Protein AF-0000000075924115 (afdb_homodimer)

pLDDT: mean 87.8, std 15.56, range [40.12, 98.88]

Foldseek 3Di:
DPPPDDPPPPPPPPPPPPPPPPPPPDPPVVVVVVVVVVVQCVQAAQKFFDKDKAFQCVVPVPDPWCKVPRIDIATFWWQRRHDYPDPQKGKHADAKDKDKDKIWTWADDPVNDDIDTDIDIDIDIHGGTMDIDGPPDPRD/DPPPPDPPPPPPPPPPPPPPPPPPPDPPVVVVVVVVVVVQCVQAAQKFFDKDKAFQCVVPVPDPWCKVVRIDIATFWWQRRHDYPDPQKGKHADAKDKDKDKIWTWADDPVNDDIDTDIDIDIDIHGGTMDIDGPPDDRD

Nearest PDB structures (foldseek):
  3mjk-assembly3_Y  TM=7.613E-01  e=8.009E-05  Homo sapiens
  3mjk-assembly3_X  TM=7.628E-01  e=1.485E-04  Homo sapiens
  4qci-assembly1_D  TM=7.949E-01  e=3.444E-04  Homo sapiens
  3mjk-assembly1_B  TM=7.213E-01  e=1.255E-04  Homo sapiens
  1pdg-assembly1_B  TM=8.436E-01  e=1.566E-03  Homo sapiens

Radius of gyration: 33.76 Å; Cα contacts (8 Å, |Δi|>4): 502; chains: 2; bounding box: 103×132×84 Å

Secondary structure (DSSP, 8-state):
---------------------------HHHHHHHHHHHHHHHHHBTTS-EEEEEEHHHHSTT---EEESSEEEEEE--TTT-B-SSTTEEEEEEEEEEEEEEEEEEE--TTS-PPEEEEEEEEEEEEEEEEEEETTS---/---------------------------HHHHHHHHHHHHHHHHHBTTS-EEEEEEHHHHSTT---EEESSEEEEEE--TTT-B-SSTTEEEEEEEEEEEEEEEEEEE--TTS-PPEEEEEEEEEEEEEEEEEEETTS---

Structure (mmCIF, N/CA/C/O backbone):
data_AF-0000000075924115-model_v1
#
loop_
_entity.id
_entity.type
_entity.pdbx_description
1 polymer 'Platelet-derived growth factor (PDGF) family profile domain-containing protein'
#
loop_
_atom_site.group_PDB
_atom_site.id
_atom_site.type_symbol
_atom_site.label_atom_id
_atom_site.label_alt_id
_atom_site.label_comp_id
_atom_site.label_asym_id
_atom_site.label_entity_id
_atom_site.label_seq_id
_atom_site.pdbx_PDB_ins_code
_atom_site.Cartn_x
_atom_site.Cartn_y
_atom_site.Cartn_z
_atom_site.occupancy
_atom_site.B_iso_or_equiv
_atom_site.auth_seq_id
_atom_site.auth_comp_id
_atom_site.auth_asym_id
_atom_site.auth_atom_id
_atom_site.pdbx_PDB_model_num
ATOM 1 N N . MET A 1 1 ? -50.531 80.562 -3.406 1 40.12 1 MET A N 1
ATOM 2 C CA . MET A 1 1 ? -49.781 79.438 -3.914 1 40.12 1 MET A CA 1
ATOM 3 C C . MET A 1 1 ? -48.406 79.312 -3.223 1 40.12 1 MET A C 1
ATOM 5 O O . MET A 1 1 ? -47.531 80.125 -3.455 1 40.12 1 MET A O 1
ATOM 9 N N . ARG A 1 2 ? -48.438 78.938 -1.824 1 51.44 2 ARG A N 1
ATOM 10 C CA . ARG A 1 2 ? -47.281 78.75 -0.949 1 51.44 2 ARG A CA 1
ATOM 11 C C . ARG A 1 2 ? -46.406 77.562 -1.46 1 51.44 2 ARG A C 1
ATOM 13 O O . ARG A 1 2 ? -46.906 76.5 -1.697 1 51.44 2 ARG A O 1
ATOM 20 N N . HIS A 1 3 ? -45.281 77.812 -2.191 1 54.97 3 HIS A N 1
ATOM 21 C CA . HIS A 1 3 ? -44.281 76.875 -2.691 1 54.97 3 HIS A CA 1
ATOM 22 C C . HIS A 1 3 ? -43.531 76.188 -1.544 1 54.97 3 HIS A C 1
ATOM 24 O O . HIS A 1 3 ? -42.906 76.875 -0.718 1 54.97 3 HIS A O 1
ATOM 30 N N . LEU A 1 4 ? -44.094 75.062 -0.964 1 56.81 4 LEU A N 1
ATOM 31 C CA . LEU A 1 4 ? -43.438 74.188 0.012 1 56.81 4 LEU A CA 1
ATOM 32 C C . LEU A 1 4 ? -42.156 73.562 -0.564 1 56.81 4 LEU A C 1
ATOM 34 O O . LEU A 1 4 ? -42.188 72.875 -1.592 1 56.81 4 LEU A O 1
ATOM 38 N N . ALA A 1 5 ? -40.969 74.188 -0.293 1 59.09 5 ALA A N 1
ATOM 39 C CA . ALA A 1 5 ? -39.656 73.688 -0.685 1 59.09 5 ALA A CA 1
ATOM 40 C C . ALA A 1 5 ? -39.281 72.438 0.117 1 59.09 5 ALA A C 1
ATOM 42 O O . ALA A 1 5 ? -39.281 72.438 1.35 1 59.09 5 ALA A O 1
ATOM 43 N N . LEU A 1 6 ? -39.594 71.25 -0.409 1 62.72 6 LEU A N 1
ATOM 44 C CA . LEU A 1 6 ? -39.188 70 0.221 1 62.72 6 LEU A CA 1
ATOM 45 C C . LEU A 1 6 ? -37.656 69.875 0.217 1 62.72 6 LEU A C 1
ATOM 47 O O . LEU A 1 6 ? -37.031 70.062 -0.812 1 62.72 6 LEU A O 1
ATOM 51 N N . PRO A 1 7 ? -37 69.875 1.454 1 67.62 7 PRO A N 1
ATOM 52 C CA . PRO A 1 7 ? -35.531 69.625 1.476 1 67.62 7 PRO A CA 1
ATOM 53 C C . PRO A 1 7 ? -35.125 68.25 1.025 1 67.62 7 PRO A C 1
ATOM 55 O O . PRO A 1 7 ? -35.812 67.25 1.343 1 67.62 7 PRO A O 1
ATOM 58 N N . VAL A 1 8 ? -34.5 68.125 -0.214 1 68.06 8 VAL A N 1
ATOM 59 C CA . VAL A 1 8 ? -33.938 66.875 -0.711 1 68.06 8 VAL A CA 1
ATOM 60 C C . VAL A 1 8 ? -32.781 66.375 0.197 1 68.06 8 VAL A C 1
ATOM 62 O O . VAL A 1 8 ? -31.781 67.125 0.327 1 68.06 8 VAL A O 1
ATOM 65 N N . VAL A 1 9 ? -33.062 65.562 1.206 1 67.62 9 VAL A N 1
ATOM 66 C CA . VAL A 1 9 ? -32 64.938 1.992 1 67.62 9 VAL A CA 1
ATOM 67 C C . VAL A 1 9 ? -31.172 64 1.103 1 67.62 9 VAL A C 1
ATOM 69 O O . VAL A 1 9 ? -31.703 63.062 0.556 1 67.62 9 VAL A O 1
ATOM 72 N N . VAL A 1 10 ? -30.031 64.5 0.571 1 65.12 10 VAL A N 1
ATOM 73 C CA . VAL A 1 10 ? -29.094 63.625 -0.147 1 65.12 10 VAL A CA 1
ATOM 74 C C . VAL A 1 10 ? -28.453 62.656 0.828 1 65.12 10 VAL A C 1
ATOM 76 O O . VAL A 1 10 ? -27.672 63.062 1.702 1 65.12 10 VAL A O 1
ATOM 79 N N . LEU A 1 11 ? -29.016 61.5 0.972 1 66 11 LEU A N 1
ATOM 80 C CA . LEU A 1 11 ? -28.344 60.406 1.688 1 66 11 LEU A CA 1
ATOM 81 C C . LEU A 1 11 ? -27.078 59.969 0.954 1 66 11 LEU A C 1
ATOM 83 O O . LEU A 1 11 ? -27.156 59.406 -0.142 1 66 11 LEU A O 1
ATOM 87 N N . SER A 1 12 ? -25.938 60.562 1.328 1 64.44 12 SER A N 1
ATOM 88 C CA . SER A 1 12 ? -24.672 60.031 0.817 1 64.44 12 SER A CA 1
ATOM 89 C C . SER A 1 12 ? -24.406 58.625 1.31 1 64.44 12 SER A C 1
ATOM 91 O O . SER A 1 12 ? -24.297 58.375 2.514 1 64.44 12 SER A O 1
ATOM 93 N N . ALA A 1 13 ? -24.75 57.594 0.574 1 63.09 13 ALA A N 1
ATOM 94 C CA . ALA A 1 13 ? -24.312 56.219 0.857 1 63.09 13 ALA A CA 1
ATOM 95 C C . ALA A 1 13 ? -22.781 56.125 0.808 1 63.09 13 ALA A C 1
ATOM 97 O O . ALA A 1 13 ? -22.188 56.25 -0.262 1 63.09 13 ALA A O 1
ATOM 98 N N . ALA A 1 14 ? -22.094 56.438 1.949 1 64.25 14 ALA A N 1
ATOM 99 C CA . ALA A 1 14 ? -20.656 56.125 1.998 1 64.25 14 ALA A CA 1
ATOM 100 C C . ALA A 1 14 ? -20.422 54.625 1.748 1 64.25 14 ALA A C 1
ATOM 102 O O . ALA A 1 14 ? -20.859 53.781 2.535 1 64.25 14 ALA A O 1
ATOM 103 N N . LEU A 1 15 ? -20.141 54.188 0.501 1 61.53 15 LEU A N 1
ATOM 104 C CA . LEU A 1 15 ? -19.656 52.844 0.185 1 61.53 15 LEU A CA 1
ATOM 105 C C . LEU A 1 15 ? -18.406 52.5 0.988 1 61.53 15 LEU A C 1
ATOM 107 O O . LEU A 1 15 ? -17.344 53.062 0.741 1 61.53 15 LEU A O 1
ATOM 111 N N . CYS A 1 16 ? -18.516 52.125 2.312 1 60.12 16 CYS A N 1
ATOM 112 C CA . CYS A 1 16 ? -17.375 51.562 3.049 1 60.12 16 CYS A CA 1
ATOM 113 C C . CYS A 1 16 ? -16.734 50.438 2.283 1 60.12 16 CYS A C 1
ATOM 115 O O . CYS A 1 16 ? -17.312 49.344 2.164 1 60.12 16 CYS A O 1
ATOM 117 N N . CYS A 1 17 ? -15.961 50.75 1.221 1 56.22 17 CYS A N 1
ATOM 118 C CA . CYS A 1 17 ? -15.156 49.688 0.606 1 56.22 17 CYS A CA 1
ATOM 119 C C . CYS A 1 17 ? -14.32 48.969 1.651 1 56.22 17 CYS A C 1
ATOM 121 O O . CYS A 1 17 ? -13.414 49.531 2.244 1 56.22 17 CYS A O 1
ATOM 123 N N . VAL A 1 18 ? -14.859 47.938 2.381 1 59.03 18 VAL A N 1
ATOM 124 C CA . VAL A 1 18 ? -14.023 47.062 3.184 1 59.03 18 VAL A CA 1
ATOM 125 C C . VAL A 1 18 ? -12.805 46.625 2.367 1 59.03 18 VAL A C 1
ATOM 127 O O . VAL A 1 18 ? -12.938 45.844 1.426 1 59.03 18 VAL A O 1
ATOM 130 N N . VAL A 1 19 ? -11.797 47.469 2.129 1 56.25 19 VAL A N 1
ATOM 131 C CA . VAL A 1 19 ? -10.508 47 1.632 1 56.25 19 VAL A CA 1
ATOM 132 C C . VAL A 1 19 ? -10.023 45.844 2.492 1 56.25 19 VAL A C 1
ATOM 134 O O . VAL A 1 19 ? -9.695 46.031 3.666 1 56.25 19 VAL A O 1
ATOM 137 N N . SER A 1 20 ? -10.453 44.594 2.229 1 54.19 20 SER A N 1
ATOM 138 C CA . SER A 1 20 ? -9.789 43.438 2.854 1 54.19 20 SER A CA 1
ATOM 139 C C . SER A 1 20 ? -8.273 43.594 2.805 1 54.19 20 SER A C 1
ATOM 141 O O . SER A 1 20 ? -7.707 43.906 1.756 1 54.19 20 SER A O 1
ATOM 143 N N . ALA A 1 21 ? -7.586 44 3.854 1 56.22 21 ALA A N 1
ATOM 144 C CA . ALA A 1 21 ? -6.129 44.062 3.936 1 56.22 21 ALA A CA 1
ATOM 145 C C . ALA A 1 21 ? -5.488 42.906 3.197 1 56.22 21 ALA A C 1
ATOM 147 O O . ALA A 1 21 ? -6.031 41.781 3.186 1 56.22 21 ALA A O 1
ATOM 148 N N . PRO A 1 22 ? -4.621 43.125 2.18 1 55.22 22 PRO A N 1
ATOM 149 C CA . PRO A 1 22 ? -3.92 42.031 1.513 1 55.22 22 PRO A CA 1
ATOM 150 C C . PRO A 1 22 ? -3.352 41 2.498 1 55.22 22 PRO A C 1
ATOM 152 O O . PRO A 1 22 ? -2.898 41.375 3.584 1 55.22 22 PRO A O 1
ATOM 155 N N . ARG A 1 23 ? -3.844 39.719 2.521 1 55.38 23 ARG A N 1
ATOM 156 C CA . ARG A 1 23 ? -3.266 38.688 3.354 1 55.38 23 ARG A CA 1
ATOM 157 C C . ARG A 1 23 ? -1.743 38.781 3.365 1 55.38 23 ARG A C 1
ATOM 159 O O . ARG A 1 23 ? -1.125 39.031 2.334 1 55.38 23 ARG A O 1
ATOM 166 N N . ARG A 1 24 ? -1.105 39.281 4.391 1 59.62 24 ARG A N 1
ATOM 167 C CA . ARG A 1 24 ? 0.347 39.25 4.527 1 59.62 24 ARG A CA 1
ATOM 168 C C . ARG A 1 24 ? 0.961 38.094 3.775 1 59.62 24 ARG A C 1
ATOM 170 O O . ARG A 1 24 ? 0.458 36.969 3.852 1 59.62 24 ARG A O 1
ATOM 177 N N . PRO A 1 25 ? 1.809 38.438 2.812 1 60.03 25 PRO A N 1
ATOM 178 C CA . PRO A 1 25 ? 2.459 37.344 2.08 1 60.03 25 PRO A CA 1
ATOM 179 C C . PRO A 1 25 ? 2.992 36.25 3.002 1 60.03 25 PRO A C 1
ATOM 181 O O . PRO A 1 25 ? 3.572 36.562 4.051 1 60.03 25 PRO A O 1
ATOM 184 N N . ALA A 1 26 ? 2.488 35.094 2.836 1 75.5 26 ALA A N 1
ATOM 185 C CA . ALA A 1 26 ? 2.961 33.969 3.65 1 75.5 26 ALA A CA 1
ATOM 186 C C . ALA A 1 26 ? 4.48 33.844 3.598 1 75.5 26 ALA A C 1
ATOM 188 O O . ALA A 1 26 ? 5.098 34.156 2.568 1 75.5 26 ALA A O 1
ATOM 189 N N . ASP A 1 27 ? 5.195 33.906 4.695 1 89.62 27 ASP A N 1
ATOM 190 C CA . ASP A 1 27 ? 6.621 33.594 4.734 1 89.62 27 ASP A CA 1
ATOM 191 C C . ASP A 1 27 ? 6.953 32.406 3.846 1 89.62 27 ASP A C 1
ATOM 193 O O . ASP A 1 27 ? 6.117 31.531 3.648 1 89.62 27 ASP A O 1
ATOM 197 N N . PRO A 1 28 ? 8.062 32.5 3.18 1 94.69 28 PRO A N 1
ATOM 198 C CA . PRO A 1 28 ? 8.445 31.438 2.236 1 94.69 28 PRO A CA 1
ATOM 199 C C . PRO A 1 28 ? 8.305 30.031 2.828 1 94.69 28 PRO A C 1
ATOM 201 O O . PRO A 1 28 ? 7.922 29.094 2.123 1 94.69 28 PRO A O 1
ATOM 204 N N . ALA A 1 29 ? 8.641 29.859 4.012 1 96.5 29 ALA A N 1
ATOM 205 C CA . ALA A 1 29 ? 8.516 28.562 4.66 1 96.5 29 ALA A CA 1
ATOM 206 C C . ALA A 1 29 ? 7.062 28.109 4.723 1 96.5 29 ALA A C 1
ATOM 208 O O . ALA A 1 29 ? 6.75 26.953 4.453 1 96.5 29 ALA A O 1
ATOM 209 N N . SER A 1 30 ? 6.18 28.984 5.055 1 95.88 30 SER A N 1
ATOM 210 C CA . SER A 1 30 ? 4.758 28.672 5.105 1 95.88 30 SER A CA 1
ATOM 211 C C . SER A 1 30 ? 4.215 28.344 3.717 1 95.88 30 SER A C 1
ATOM 213 O O . SER A 1 30 ? 3.352 27.469 3.572 1 95.88 30 SER A O 1
ATOM 215 N N . ALA A 1 31 ? 4.719 29.016 2.801 1 96.75 31 ALA A N 1
ATOM 216 C CA . ALA A 1 31 ? 4.289 28.766 1.427 1 96.75 31 ALA A CA 1
ATOM 217 C C . ALA A 1 31 ? 4.688 27.359 0.977 1 96.75 31 ALA A C 1
ATOM 219 O O . ALA A 1 31 ? 3.922 26.672 0.289 1 96.75 31 ALA A O 1
ATOM 220 N N . ARG A 1 32 ? 5.891 26.969 1.295 1 97.69 32 ARG A N 1
ATOM 221 C CA . ARG A 1 32 ? 6.344 25.625 0.961 1 97.69 32 ARG A CA 1
ATOM 222 C C . ARG A 1 32 ? 5.469 24.578 1.635 1 97.69 32 ARG A C 1
ATOM 224 O O . ARG A 1 32 ? 5.109 23.562 1.018 1 97.69 32 ARG A O 1
ATOM 231 N N . ALA A 1 33 ? 5.141 24.828 2.824 1 98.19 33 ALA A N 1
ATOM 232 C CA . ALA A 1 33 ? 4.281 23.906 3.562 1 98.19 33 ALA A CA 1
ATOM 233 C C . ALA A 1 33 ? 2.896 23.828 2.932 1 98.19 33 ALA A C 1
ATOM 235 O O . ALA A 1 33 ? 2.318 22.734 2.836 1 98.19 33 ALA A O 1
ATOM 236 N N . ALA A 1 34 ? 2.414 24.922 2.559 1 96.81 34 ALA A N 1
ATOM 237 C CA . ALA A 1 34 ? 1.103 24.953 1.919 1 96.81 34 ALA A CA 1
ATOM 238 C C . ALA A 1 34 ? 1.114 24.172 0.607 1 96.81 34 ALA A C 1
ATOM 240 O O . ALA A 1 34 ? 0.158 23.453 0.292 1 96.81 34 ALA A O 1
ATOM 241 N N . ARG A 1 35 ? 2.154 24.328 -0.146 1 97.94 35 ARG A N 1
ATOM 242 C CA . ARG A 1 35 ? 2.277 23.594 -1.401 1 97.94 35 ARG A CA 1
ATOM 243 C C . ARG A 1 35 ? 2.33 22.094 -1.153 1 97.94 35 ARG A C 1
ATOM 245 O O . ARG A 1 35 ? 1.738 21.312 -1.902 1 97.94 35 ARG A O 1
ATOM 252 N N . HIS A 1 36 ? 3.051 21.719 -0.149 1 98.5 36 HIS A N 1
ATOM 253 C CA . HIS A 1 36 ? 3.104 20.312 0.199 1 98.5 36 HIS A CA 1
ATOM 254 C C . HIS A 1 36 ? 1.728 19.781 0.596 1 98.5 36 HIS A C 1
ATOM 256 O O . HIS A 1 36 ? 1.344 18.672 0.209 1 98.5 36 HIS A O 1
ATOM 262 N N . GLN A 1 37 ? 1.029 20.578 1.374 1 97.56 37 GLN A N 1
ATOM 263 C CA . GLN A 1 37 ? -0.327 20.188 1.75 1 97.56 37 GLN A CA 1
ATOM 264 C C . GLN A 1 37 ? -1.198 19.969 0.517 1 97.56 37 GLN A C 1
ATOM 266 O O . GLN A 1 37 ? -1.925 18.984 0.433 1 97.56 37 GLN A O 1
ATOM 271 N N . GLU A 1 38 ? -1.117 20.891 -0.369 1 97.81 38 GLU A N 1
ATOM 272 C CA . GLU A 1 38 ? -1.891 20.781 -1.603 1 97.81 38 GLU A CA 1
ATOM 273 C C . GLU A 1 38 ? -1.521 19.531 -2.375 1 97.81 38 GLU A C 1
ATOM 275 O O . GLU A 1 38 ? -2.396 18.828 -2.898 1 97.81 38 GLU A O 1
ATOM 280 N N . PHE A 1 39 ? -0.276 19.312 -2.453 1 98.44 39 PHE A N 1
ATOM 281 C CA . PHE A 1 39 ? 0.218 18.125 -3.135 1 98.44 39 PHE A CA 1
ATOM 282 C C . PHE A 1 39 ? -0.369 16.859 -2.518 1 98.44 39 PHE A C 1
ATOM 284 O O . PHE A 1 39 ? -0.881 16 -3.23 1 98.44 39 PHE A O 1
ATOM 291 N N . VAL A 1 40 ? -0.328 16.719 -1.205 1 98.25 40 VAL A N 1
ATOM 292 C CA . VAL A 1 40 ? -0.828 15.539 -0.504 1 98.25 40 VAL A CA 1
ATOM 293 C C . VAL A 1 40 ? -2.326 15.383 -0.755 1 98.25 40 VAL A C 1
ATOM 295 O O . VAL A 1 40 ? -2.805 14.281 -1.035 1 98.25 40 VAL A O 1
ATOM 298 N N . TRP A 1 41 ? -3.072 16.453 -0.716 1 97.06 41 TRP A N 1
ATOM 299 C CA . TRP A 1 41 ? -4.516 16.391 -0.919 1 97.06 41 TRP A CA 1
ATOM 300 C C . TRP A 1 41 ? -4.848 15.977 -2.352 1 97.06 41 TRP A C 1
ATOM 302 O O . TRP A 1 41 ? -5.801 15.234 -2.588 1 97.06 41 TRP A O 1
ATOM 312 N N . ARG A 1 42 ? -4.102 16.406 -3.24 1 97.25 42 ARG A N 1
ATOM 313 C CA . ARG A 1 42 ? -4.344 16.094 -4.645 1 97.25 42 ARG A CA 1
ATOM 314 C C . ARG A 1 42 ? -4 14.641 -4.949 1 97.25 42 ARG A C 1
ATOM 316 O O . ARG A 1 42 ? -4.754 13.953 -5.645 1 97.25 42 ARG A O 1
ATOM 323 N N . GLU A 1 43 ? -2.922 14.164 -4.367 1 97.69 43 GLU A N 1
ATOM 324 C CA . GLU A 1 43 ? -2.383 12.867 -4.77 1 97.69 43 GLU A CA 1
ATOM 325 C C . GLU A 1 43 ? -2.828 11.766 -3.814 1 97.69 43 GLU A C 1
ATOM 327 O O . GLU A 1 43 ? -2.822 10.586 -4.172 1 97.69 43 GLU A O 1
ATOM 332 N N . ALA A 1 44 ? -3.262 12.188 -2.604 1 98.25 44 ALA A N 1
ATOM 333 C CA . ALA A 1 44 ? -3.336 11.125 -1.604 1 98.25 44 ALA A CA 1
ATOM 334 C C . ALA A 1 44 ? -4.629 11.219 -0.798 1 98.25 44 ALA A C 1
ATOM 336 O O . ALA A 1 44 ? -4.742 10.625 0.278 1 98.25 44 ALA A O 1
ATOM 337 N N . ALA A 1 45 ? -5.551 12.055 -1.215 1 98.19 45 ALA A N 1
ATOM 338 C CA . ALA A 1 45 ? -6.844 12.031 -0.541 1 98.19 45 ALA A CA 1
ATOM 339 C C . ALA A 1 45 ? -7.492 10.656 -0.632 1 98.19 45 ALA A C 1
ATOM 341 O O . ALA A 1 45 ? -7.344 9.961 -1.64 1 98.19 45 ALA A O 1
ATOM 342 N N . CYS A 1 46 ? -8.258 10.266 0.369 1 98.5 46 CYS A N 1
ATOM 343 C CA . CYS A 1 46 ? -8.961 8.992 0.396 1 98.5 46 CYS A CA 1
ATOM 344 C C . CYS A 1 46 ? -10.18 9.023 -0.515 1 98.5 46 CYS A C 1
ATOM 346 O O . CYS A 1 46 ? -11.227 9.562 -0.144 1 98.5 46 CYS A O 1
ATOM 348 N N . ARG A 1 47 ? -10.008 8.391 -1.673 1 98.12 47 ARG A N 1
ATOM 349 C CA . ARG A 1 47 ? -11.094 8.406 -2.645 1 98.12 47 ARG A CA 1
ATOM 350 C C . ARG A 1 47 ? -11.117 7.113 -3.455 1 98.12 47 ARG A C 1
ATOM 352 O O . ARG A 1 47 ? -12.172 6.48 -3.592 1 98.12 47 ARG A O 1
ATOM 359 N N . PHE A 1 48 ? -9.93 6.77 -3.984 1 98.19 48 PHE A N 1
ATOM 360 C CA . PHE A 1 48 ? -9.836 5.625 -4.883 1 98.19 48 PHE A CA 1
ATOM 361 C C . PHE A 1 48 ? -8.891 4.57 -4.324 1 98.19 48 PHE A C 1
ATOM 363 O O . PHE A 1 48 ? -7.867 4.902 -3.727 1 98.19 48 PHE A O 1
ATOM 370 N N . PRO A 1 49 ? -9.227 3.297 -4.594 1 98.69 49 PRO A N 1
ATOM 371 C CA . PRO A 1 49 ? -8.305 2.24 -4.176 1 98.69 49 PRO A CA 1
ATOM 372 C C . PRO A 1 49 ? -6.984 2.277 -4.945 1 98.69 49 PRO A C 1
ATOM 374 O O . PRO A 1 49 ? -6.898 2.902 -6.008 1 98.69 49 PRO A O 1
ATOM 377 N N . GLN A 1 50 ? -5.965 1.725 -4.367 1 98.5 50 GLN A N 1
ATOM 378 C CA . GLN A 1 50 ? -4.645 1.65 -4.98 1 98.5 50 GLN A CA 1
ATOM 379 C C . GLN A 1 50 ? -4.242 0.203 -5.246 1 98.5 50 GLN A C 1
ATOM 381 O O . GLN A 1 50 ? -4.605 -0.697 -4.484 1 98.5 50 GLN A O 1
ATOM 386 N N . PRO A 1 51 ? -3.498 -0.051 -6.336 1 98.38 51 PRO A N 1
ATOM 387 C CA . PRO A 1 51 ? -3.02 -1.416 -6.566 1 98.38 51 PRO A CA 1
ATOM 388 C C . PRO A 1 51 ? -2.057 -1.894 -5.48 1 98.38 51 PRO A C 1
ATOM 390 O O . PRO A 1 51 ? -1.143 -1.159 -5.094 1 98.38 51 PRO A O 1
ATOM 393 N N . ARG A 1 52 ? -2.312 -3.113 -4.996 1 98.62 52 ARG A N 1
ATOM 394 C CA . ARG A 1 52 ? -1.48 -3.77 -3.992 1 98.62 52 ARG A CA 1
ATOM 395 C C . ARG A 1 52 ? -1.172 -5.207 -4.395 1 98.62 52 ARG A C 1
ATOM 397 O O . ARG A 1 52 ? -2.033 -5.906 -4.934 1 98.62 52 ARG A O 1
ATOM 404 N N . VAL A 1 53 ? 0.021 -5.527 -4.129 1 98.56 53 VAL A N 1
ATOM 405 C CA . VAL A 1 53 ? 0.377 -6.934 -4.285 1 98.56 53 VAL A CA 1
ATOM 406 C C . VAL A 1 53 ? -0.182 -7.738 -3.115 1 98.56 53 VAL A C 1
ATOM 408 O O . VAL A 1 53 ? -0.003 -7.367 -1.953 1 98.56 53 VAL A O 1
ATOM 411 N N . GLN A 1 54 ? -0.917 -8.797 -3.465 1 98.06 54 GLN A N 1
ATOM 412 C CA . GLN A 1 54 ? -1.483 -9.672 -2.449 1 98.06 54 GLN A CA 1
ATOM 413 C C . GLN A 1 54 ? -1.007 -11.109 -2.639 1 98.06 54 GLN A C 1
ATOM 415 O O . GLN A 1 54 ? -1.076 -11.656 -3.744 1 98.06 54 GLN A O 1
ATOM 420 N N . CYS A 1 55 ? -0.523 -11.672 -1.54 1 97.12 55 CYS A N 1
ATOM 421 C CA . CYS A 1 55 ? -0.116 -13.07 -1.569 1 97.12 55 CYS A CA 1
ATOM 422 C C . CYS A 1 55 ? -1.323 -13.992 -1.442 1 97.12 55 CYS A C 1
ATOM 424 O O . CYS A 1 55 ? -2.16 -13.805 -0.558 1 97.12 55 CYS A O 1
ATOM 426 N N . LEU A 1 56 ? -1.357 -15.039 -2.242 1 97.69 56 LEU A N 1
ATOM 427 C CA . LEU A 1 56 ? -2.508 -15.938 -2.256 1 97.69 56 LEU A CA 1
ATOM 428 C C . LEU A 1 56 ? -2.633 -16.672 -0.927 1 97.69 56 LEU A C 1
ATOM 430 O O . LEU A 1 56 ? -3.744 -16.906 -0.44 1 97.69 56 LEU A O 1
ATOM 434 N N . LYS A 1 57 ? -1.496 -17.016 -0.293 1 94.88 57 LYS A N 1
ATOM 435 C CA . LYS A 1 57 ? -1.524 -17.734 0.975 1 94.88 57 LYS A CA 1
ATOM 436 C C . LYS A 1 57 ? -2.104 -16.875 2.088 1 94.88 57 LYS A C 1
ATOM 438 O O . LYS A 1 57 ? -2.719 -17.391 3.025 1 94.88 57 LYS A O 1
ATOM 443 N N . GLU A 1 58 ? -1.882 -15.57 1.935 1 94.06 58 GLU A N 1
ATOM 444 C CA . GLU A 1 58 ? -2.459 -14.648 2.908 1 94.06 58 GLU A CA 1
ATOM 445 C C . GLU A 1 58 ? -3.947 -14.438 2.652 1 94.06 58 GLU A C 1
ATOM 447 O O . GLU A 1 58 ? -4.727 -14.266 3.594 1 94.06 58 GLU A O 1
ATOM 452 N N . LEU A 1 59 ? -4.355 -14.438 1.453 1 96.44 59 LEU A N 1
ATOM 453 C CA . LEU A 1 59 ? -5.754 -14.258 1.085 1 96.44 59 LEU A CA 1
ATOM 454 C C . LEU A 1 59 ? -6.574 -15.492 1.427 1 96.44 59 LEU A C 1
ATOM 456 O O . LEU A 1 59 ? -7.746 -15.391 1.793 1 96.44 59 LEU A O 1
ATOM 460 N N . GLN A 1 60 ? -5.914 -16.625 1.265 1 95.12 60 GLN A N 1
ATOM 461 C CA . GLN A 1 60 ? -6.535 -17.922 1.528 1 95.12 60 GLN A CA 1
ATOM 462 C C . GLN A 1 60 ? -5.605 -18.812 2.344 1 95.12 60 GLN A C 1
ATOM 464 O O . GLN A 1 60 ? -5.078 -19.797 1.828 1 95.12 60 GLN A O 1
ATOM 469 N N . PRO A 1 61 ? -5.531 -18.562 3.539 1 94.06 61 PRO A N 1
ATOM 470 C CA . PRO A 1 61 ? -4.535 -19.219 4.375 1 94.06 61 PRO A CA 1
ATOM 471 C C . PRO A 1 61 ? -4.777 -20.734 4.496 1 94.06 61 PRO A C 1
ATOM 473 O O . PRO A 1 61 ? -3.836 -21.5 4.719 1 94.06 61 PRO A O 1
ATOM 476 N N . ASN A 1 62 ? -5.98 -21.172 4.348 1 94.88 62 ASN A N 1
ATOM 477 C CA . ASN A 1 62 ? -6.297 -22.594 4.52 1 94.88 62 ASN A CA 1
ATOM 478 C C . ASN A 1 62 ? -6.117 -23.375 3.221 1 94.88 62 ASN A C 1
ATOM 480 O O . ASN A 1 62 ? -6.219 -24.594 3.209 1 94.88 62 ASN A O 1
ATOM 484 N N . ASP A 1 63 ? -5.922 -22.703 2.189 1 94 63 ASP A N 1
ATOM 485 C CA . ASP A 1 63 ? -5.676 -23.359 0.909 1 94 63 ASP A CA 1
ATOM 486 C C . ASP A 1 63 ? -4.227 -23.828 0.8 1 94 63 ASP A C 1
ATOM 488 O O . ASP A 1 63 ? -3.311 -23 0.719 1 94 63 ASP A O 1
ATOM 492 N N . THR A 1 64 ? -3.939 -25.062 0.744 1 93 64 THR A N 1
ATOM 493 C CA . THR A 1 64 ? -2.592 -25.625 0.765 1 93 64 THR A CA 1
ATOM 494 C C . THR A 1 64 ? -2.023 -25.719 -0.647 1 93 64 THR A C 1
ATOM 496 O O . THR A 1 64 ? -0.843 -26.031 -0.829 1 93 64 THR A O 1
ATOM 499 N N . ARG A 1 65 ? -2.816 -25.547 -1.613 1 94.31 65 ARG A N 1
ATOM 500 C CA . ARG A 1 65 ? -2.336 -25.609 -2.99 1 94.31 65 ARG A CA 1
ATOM 501 C C . ARG A 1 65 ? -1.302 -24.516 -3.26 1 94.31 65 ARG A C 1
ATOM 503 O O . ARG A 1 65 ? -1.327 -23.453 -2.627 1 94.31 65 ARG A O 1
ATOM 510 N N . LYS A 1 66 ? -0.455 -24.828 -4.199 1 94.88 66 LYS A N 1
ATOM 511 C CA . LYS A 1 66 ? 0.535 -23.859 -4.672 1 94.88 66 LYS A CA 1
ATOM 512 C C . LYS A 1 66 ? 0.115 -23.25 -6.008 1 94.88 66 LYS A C 1
ATOM 514 O O . LYS A 1 66 ? -0.271 -23.969 -6.93 1 94.88 66 LYS A O 1
ATOM 519 N N . PHE A 1 67 ? 0.226 -21.984 -6.062 1 96.75 67 PHE A N 1
ATOM 520 C CA . PHE A 1 67 ? -0.235 -21.281 -7.254 1 96.75 67 PHE A CA 1
ATOM 521 C C . PHE A 1 67 ? 0.926 -20.578 -7.957 1 96.75 67 PHE A C 1
ATOM 523 O O . PHE A 1 67 ? 1.907 -20.203 -7.316 1 96.75 67 PHE A O 1
ATOM 530 N N . LEU A 1 68 ? 0.637 -20.438 -9.242 1 96.19 68 LEU A N 1
ATOM 531 C CA . LEU A 1 68 ? 1.558 -19.656 -10.055 1 96.19 68 LEU A CA 1
ATOM 532 C C . LEU A 1 68 ? 0.808 -18.594 -10.852 1 96.19 68 LEU A C 1
ATOM 534 O O . LEU A 1 68 ? -0.006 -18.922 -11.719 1 96.19 68 LEU A O 1
ATOM 538 N N . PRO A 1 69 ? 1.16 -17.297 -10.68 1 97.38 69 PRO A N 1
ATOM 539 C CA . PRO A 1 69 ? 2.018 -16.797 -9.594 1 97.38 69 PRO A CA 1
ATOM 540 C C . PRO A 1 69 ? 1.391 -16.984 -8.219 1 97.38 69 PRO A C 1
ATOM 542 O O . PRO A 1 69 ? 0.203 -17.297 -8.109 1 97.38 69 PRO A O 1
ATOM 545 N N . HIS A 1 70 ? 2.258 -16.828 -7.199 1 97.31 70 HIS A N 1
ATOM 546 C CA . HIS A 1 70 ? 1.758 -17 -5.84 1 97.31 70 HIS A CA 1
ATOM 547 C C . HIS A 1 70 ? 1.246 -15.672 -5.277 1 97.31 70 HIS A C 1
ATOM 549 O O . HIS A 1 70 ? 0.816 -15.609 -4.121 1 97.31 70 HIS A O 1
ATOM 555 N N . CYS A 1 71 ? 1.342 -14.594 -6.066 1 98.38 71 CYS A N 1
ATOM 556 C CA . CYS A 1 71 ? 0.814 -13.273 -5.738 1 98.38 71 CYS A CA 1
ATOM 557 C C . CYS A 1 71 ? -0.076 -12.75 -6.859 1 98.38 71 CYS A C 1
ATOM 559 O O . CYS A 1 71 ? -0.08 -13.297 -7.961 1 98.38 71 CYS A O 1
ATOM 561 N N . THR A 1 72 ? -0.8 -11.781 -6.516 1 98.62 72 THR A N 1
ATOM 562 C CA . THR A 1 72 ? -1.621 -11.086 -7.504 1 98.62 72 THR A CA 1
ATOM 563 C C . THR A 1 72 ? -1.73 -9.602 -7.172 1 98.62 72 THR A C 1
ATOM 565 O O . THR A 1 72 ? -1.193 -9.148 -6.16 1 98.62 72 THR A O 1
ATOM 568 N N . ILE A 1 73 ? -2.336 -8.852 -8.055 1 98.81 73 ILE A N 1
ATOM 569 C CA . ILE A 1 73 ? -2.541 -7.418 -7.867 1 98.81 73 ILE A CA 1
ATOM 570 C C . ILE A 1 73 ? -4.031 -7.129 -7.703 1 98.81 73 ILE A C 1
ATOM 572 O O . ILE A 1 73 ? -4.832 -7.438 -8.586 1 98.81 73 ILE A O 1
ATOM 576 N N . LEU A 1 74 ? -4.359 -6.602 -6.566 1 98.88 74 LEU A N 1
ATOM 577 C CA . LEU A 1 74 ? -5.727 -6.18 -6.285 1 98.88 74 LEU A CA 1
ATOM 578 C C . LEU A 1 74 ? -5.766 -4.711 -5.871 1 98.88 74 LEU A C 1
ATOM 580 O O . LEU A 1 74 ? -4.809 -4.203 -5.285 1 98.88 74 LEU A O 1
ATOM 584 N N . HIS A 1 75 ? -6.875 -4.105 -6.199 1 98.81 75 HIS A N 1
ATOM 585 C CA . HIS A 1 75 ? -7.066 -2.742 -5.715 1 98.81 75 HIS A CA 1
ATOM 586 C C . HIS A 1 75 ? -7.656 -2.736 -4.309 1 98.81 75 HIS A C 1
ATOM 588 O O . HIS A 1 75 ? -8.633 -3.436 -4.039 1 98.81 75 HIS A O 1
ATOM 594 N N . ARG A 1 76 ? -7.012 -1.946 -3.418 1 98.69 76 ARG A N 1
ATOM 595 C CA . ARG A 1 76 ? -7.379 -1.955 -2.006 1 98.69 76 ARG A CA 1
ATOM 596 C C . ARG A 1 76 ? -7.445 -0.538 -1.447 1 98.69 76 ARG A C 1
ATOM 598 O O . ARG A 1 76 ? -6.719 0.349 -1.903 1 98.69 76 ARG A O 1
ATOM 605 N N . CYS A 1 77 ? -8.352 -0.392 -0.608 1 98.5 77 CYS A N 1
ATOM 606 C CA . CYS A 1 77 ? -8.391 0.777 0.262 1 98.5 77 CYS A CA 1
ATOM 607 C C . CYS A 1 77 ? -7.781 0.467 1.623 1 98.5 77 CYS A C 1
ATOM 609 O O . CYS A 1 77 ? -7.934 -0.642 2.139 1 98.5 77 CYS A O 1
ATOM 611 N N . GLY A 1 78 ? -7.098 1.478 2.205 1 96.62 78 GLY A N 1
ATOM 612 C CA . GLY A 1 78 ? -6.531 1.304 3.533 1 96.62 78 GLY A CA 1
ATOM 613 C C . GLY A 1 78 ? -5.883 2.564 4.074 1 96.62 78 GLY A C 1
ATOM 614 O O . GLY A 1 78 ? -5.879 3.602 3.41 1 96.62 78 GLY A O 1
ATOM 615 N N . PRO A 1 79 ? -5.352 2.453 5.27 1 95.38 79 PRO A N 1
ATOM 616 C CA . PRO A 1 79 ? -4.73 3.623 5.895 1 95.38 79 PRO A CA 1
ATOM 617 C C . PRO A 1 79 ? -3.539 4.152 5.102 1 95.38 79 PRO A C 1
ATOM 619 O O . PRO A 1 79 ? -3.221 5.344 5.176 1 95.38 79 PRO A O 1
ATOM 622 N N . ASP A 1 80 ? -2.959 3.291 4.316 1 97.31 80 ASP A N 1
ATOM 623 C CA . ASP A 1 80 ? -1.784 3.725 3.564 1 97.31 80 ASP A CA 1
ATOM 624 C C . ASP A 1 80 ? -2.143 4.027 2.111 1 97.31 80 ASP A C 1
ATOM 626 O O . ASP A 1 80 ? -1.258 4.188 1.27 1 97.31 80 ASP A O 1
ATOM 630 N N . THR A 1 81 ? -3.461 4.051 1.805 1 98 81 THR A N 1
ATOM 631 C CA . THR A 1 81 ? -3.861 4.305 0.425 1 98 81 THR A CA 1
ATOM 632 C C . THR A 1 81 ? -4.48 5.695 0.29 1 98 81 THR A C 1
ATOM 634 O O . THR A 1 81 ? -4.641 6.203 -0.822 1 98 81 THR A O 1
ATOM 637 N N . GLY A 1 82 ? -4.828 6.25 1.471 1 98.44 82 GLY A N 1
ATOM 638 C CA . GLY A 1 82 ? -5.434 7.57 1.425 1 98.44 82 GLY A CA 1
ATOM 639 C C . GLY A 1 82 ? -5.391 8.297 2.758 1 98.44 82 GLY A C 1
ATOM 640 O O . GLY A 1 82 ? -5.441 7.664 3.814 1 98.44 82 GLY A O 1
ATOM 641 N N . CYS A 1 83 ? -5.375 9.609 2.674 1 98.06 83 CYS A N 1
ATOM 642 C CA . CYS A 1 83 ? -5.391 10.484 3.842 1 98.06 83 CYS A CA 1
ATOM 643 C C . CYS A 1 83 ? -6.766 11.102 4.043 1 98.06 83 CYS A C 1
ATOM 645 O O . CYS A 1 83 ? -7.359 11.625 3.096 1 98.06 83 CYS A O 1
ATOM 647 N N . CYS A 1 84 ? -7.254 11.031 5.203 1 97.38 84 CYS A N 1
ATOM 648 C CA . CYS A 1 84 ? -8.531 11.648 5.547 1 97.38 84 CYS A CA 1
ATOM 649 C C . CYS A 1 84 ? -8.32 13.047 6.113 1 97.38 84 CYS A C 1
ATOM 651 O O . CYS A 1 84 ? -7.195 13.438 6.422 1 97.38 84 CYS A O 1
ATOM 653 N N . SER A 1 85 ? -9.438 13.867 6.242 1 94.56 85 SER A N 1
ATOM 654 C CA . SER A 1 85 ? -9.352 15.258 6.66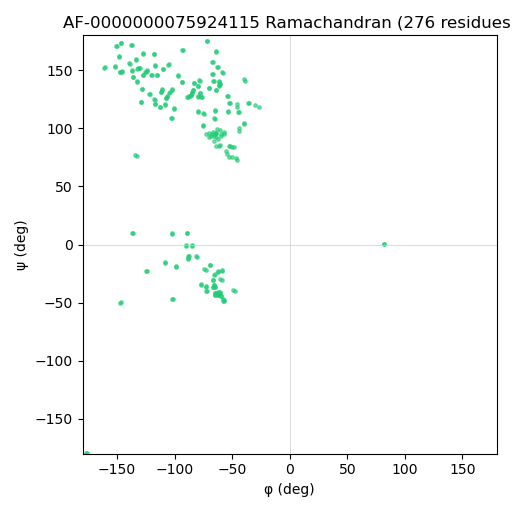8 1 94.56 85 SER A CA 1
ATOM 655 C C . SER A 1 85 ? -9.07 15.367 8.164 1 94.56 85 SER A C 1
ATOM 657 O O . SER A 1 85 ? -8.57 16.391 8.633 1 94.56 85 SER A O 1
ATOM 659 N N . SER A 1 86 ? -9.383 14.305 8.828 1 92.5 86 SER A N 1
ATOM 660 C CA . SER A 1 86 ? -9.195 14.281 10.281 1 92.5 86 SER A CA 1
ATOM 661 C C . SER A 1 86 ? -8.352 13.094 10.703 1 92.5 86 SER A C 1
ATOM 663 O O . SER A 1 86 ? -8.477 12 10.148 1 92.5 86 SER A O 1
ATOM 665 N N . GLU A 1 87 ? -7.59 13.266 11.766 1 91.94 87 GLU A N 1
ATOM 666 C CA . GLU A 1 87 ? -6.773 12.188 12.32 1 91.94 87 GLU A CA 1
ATOM 667 C C . GLU A 1 87 ? -7.641 11.102 12.945 1 91.94 87 GLU A C 1
ATOM 669 O O . GLU A 1 87 ? -7.172 9.992 13.195 1 91.94 87 GLU A O 1
ATOM 674 N N . GLU A 1 88 ? -8.859 11.438 13.219 1 92.75 88 GLU A N 1
ATOM 675 C CA . GLU A 1 88 ? -9.781 10.5 13.867 1 92.75 88 GLU A CA 1
ATOM 676 C C . GLU A 1 88 ? -10.391 9.539 12.859 1 92.75 88 GLU A C 1
ATOM 678 O O . GLU A 1 88 ? -11.047 8.562 13.234 1 92.75 88 GLU A O 1
ATOM 683 N N . GLN A 1 89 ? -10.164 9.82 11.617 1 95.81 89 GLN A N 1
ATOM 684 C CA . GLN A 1 89 ? -10.703 8.984 10.547 1 95.81 89 GLN A CA 1
ATOM 685 C C . GLN A 1 89 ? -9.617 8.125 9.914 1 95.81 89 GLN A C 1
ATOM 687 O O . GLN A 1 89 ? -8.438 8.477 9.969 1 95.81 89 GLN A O 1
ATOM 692 N N . HIS A 1 90 ? -10.016 7.051 9.359 1 94.75 90 HIS A N 1
ATOM 693 C CA . HIS A 1 90 ? -9.125 6.246 8.539 1 94.75 90 HIS A CA 1
ATOM 694 C C . HIS A 1 90 ? -9.766 5.902 7.199 1 94.75 90 HIS A C 1
ATOM 696 O O . HIS A 1 90 ? -10.992 5.906 7.074 1 94.75 90 HIS A O 1
ATOM 702 N N . CYS A 1 91 ? -8.984 5.715 6.227 1 97.38 91 CYS A N 1
ATOM 703 C CA . CYS A 1 91 ? -9.422 5.367 4.879 1 97.38 91 CYS A CA 1
ATOM 704 C C . CYS A 1 91 ? -9.797 3.891 4.793 1 97.38 91 CYS A C 1
ATOM 706 O O . CYS A 1 91 ? -9.039 3.027 5.242 1 97.38 91 CYS A O 1
ATOM 708 N N . GLN A 1 92 ? -10.984 3.582 4.23 1 97.44 92 GLN A N 1
ATOM 709 C CA . GLN A 1 92 ? -11.445 2.199 4.137 1 97.44 92 GLN A CA 1
ATOM 710 C C . GLN A 1 92 ? -12.344 1.998 2.922 1 97.44 92 GLN A C 1
ATOM 712 O O . GLN A 1 92 ? -12.695 2.961 2.234 1 97.44 92 GLN A O 1
ATOM 717 N N . VAL A 1 93 ? -12.648 0.726 2.652 1 97.62 93 VAL A N 1
ATOM 718 C CA . VAL A 1 93 ? -13.406 0.367 1.456 1 97.62 93 VAL A CA 1
ATOM 719 C C . VAL A 1 93 ? -14.852 0.848 1.591 1 97.62 93 VAL A C 1
ATOM 721 O O . VAL A 1 93 ? -15.453 0.716 2.656 1 97.62 93 VAL A O 1
ATOM 724 N N . LYS A 1 94 ? -15.328 1.421 0.59 1 97.88 94 LYS A N 1
ATOM 725 C CA . LYS A 1 94 ? -16.734 1.794 0.466 1 97.88 94 LYS A CA 1
ATOM 726 C C . LYS A 1 94 ? -17.484 0.813 -0.429 1 97.88 94 LYS A C 1
ATOM 728 O O . LYS A 1 94 ? -18.562 0.331 -0.065 1 97.88 94 LYS A O 1
ATOM 733 N N . THR A 1 95 ? -16.922 0.49 -1.579 1 98.62 95 THR A N 1
ATOM 734 C CA . THR A 1 95 ? -17.516 -0.461 -2.51 1 98.62 95 THR A CA 1
ATOM 735 C C . THR A 1 95 ? -16.453 -1.372 -3.111 1 98.62 95 THR A C 1
ATOM 737 O O . THR A 1 95 ? -15.266 -1.025 -3.129 1 98.62 95 THR A O 1
ATOM 740 N N . MET A 1 96 ? -16.859 -2.564 -3.561 1 98.62 96 MET A N 1
ATOM 741 C CA . MET A 1 96 ? -15.969 -3.535 -4.18 1 98.62 96 MET A CA 1
ATOM 742 C C . MET A 1 96 ? -16.703 -4.359 -5.234 1 98.62 96 MET A C 1
ATOM 744 O O . MET A 1 96 ? -17.938 -4.375 -5.273 1 98.62 96 MET A O 1
ATOM 748 N N . GLN A 1 97 ? -15.969 -4.949 -6.047 1 98.75 97 GLN A N 1
ATOM 749 C CA . GLN A 1 97 ? -16.469 -5.875 -7.062 1 98.75 97 GLN A CA 1
ATOM 750 C C . GLN A 1 97 ? -15.586 -7.117 -7.152 1 98.75 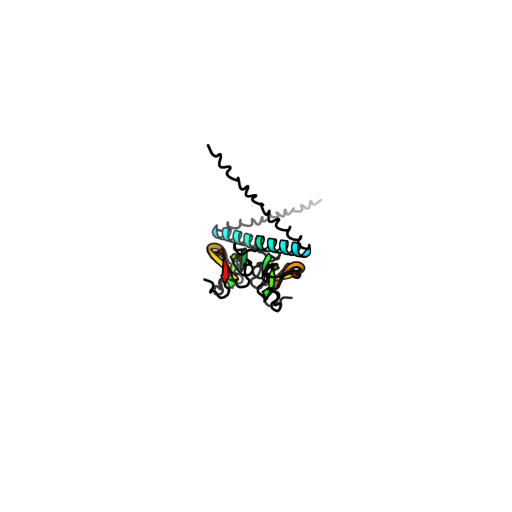97 GLN A C 1
ATOM 752 O O . GLN A 1 97 ? -14.367 -7.035 -6.969 1 98.75 97 GLN A O 1
ATOM 757 N N . ALA A 1 98 ? -16.25 -8.164 -7.512 1 98.62 98 ALA A N 1
ATOM 758 C CA . ALA A 1 98 ? -15.492 -9.406 -7.68 1 98.62 98 ALA A CA 1
ATOM 759 C C . ALA A 1 98 ? -14.75 -9.422 -9.016 1 98.62 98 ALA A C 1
ATOM 761 O O . ALA A 1 98 ? -15.281 -8.984 -10.031 1 98.62 98 ALA A O 1
ATOM 762 N N . VAL A 1 99 ? -13.57 -9.938 -8.984 1 98.75 99 VAL A N 1
ATOM 763 C CA . VAL A 1 99 ? -12.797 -10.133 -10.203 1 98.75 99 VAL A CA 1
ATOM 764 C C . VAL A 1 99 ? -12.312 -11.578 -10.297 1 98.75 99 VAL A C 1
ATOM 766 O O . VAL A 1 99 ? -12.047 -12.211 -9.273 1 98.75 99 VAL A O 1
ATOM 769 N N . GLN A 1 100 ? -12.242 -12.07 -11.516 1 98.69 100 GLN A N 1
ATOM 770 C CA . GLN A 1 100 ? -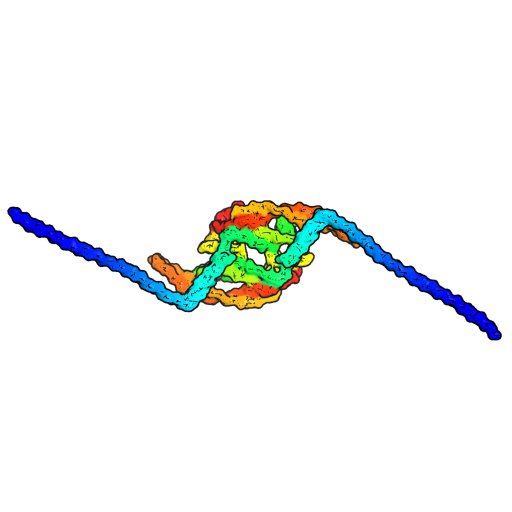11.734 -13.414 -11.789 1 98.69 100 GLN A CA 1
ATOM 771 C C . GLN A 1 100 ? -10.344 -13.352 -12.422 1 98.69 100 GLN A C 1
ATOM 773 O O . GLN A 1 100 ? -10.156 -12.711 -13.461 1 98.69 100 GLN A O 1
ATOM 778 N N . LEU A 1 101 ? -9.477 -14.078 -11.812 1 98.81 101 LEU A N 1
ATOM 779 C CA . LEU A 1 101 ? -8.109 -14.07 -12.312 1 98.81 101 LEU A CA 1
ATOM 780 C C . LEU A 1 101 ? -7.602 -15.492 -12.539 1 98.81 101 LEU A C 1
ATOM 782 O O . LEU A 1 101 ? -7.844 -16.375 -11.711 1 98.81 101 LEU A O 1
ATOM 786 N N . PRO A 1 102 ? -6.973 -15.719 -13.688 1 98.69 102 PRO A N 1
ATOM 787 C CA . PRO A 1 102 ? -6.473 -17.062 -14.008 1 98.69 102 PRO A CA 1
ATOM 788 C C . PRO A 1 102 ? -5.109 -17.344 -13.391 1 98.69 102 PRO A C 1
ATOM 790 O O . PRO A 1 102 ? -4.227 -16.484 -13.406 1 98.69 102 PRO A O 1
ATOM 793 N N . PHE A 1 103 ? -4.977 -18.594 -12.875 1 98.5 103 PHE A N 1
ATOM 794 C CA . PHE A 1 103 ? -3.744 -19.078 -12.266 1 98.5 103 PHE A CA 1
ATOM 795 C C . PHE A 1 103 ? -3.434 -20.5 -12.719 1 98.5 103 PHE A C 1
ATOM 797 O O . PHE A 1 103 ? -4.207 -21.094 -13.469 1 98.5 103 PHE A O 1
ATOM 804 N N . LEU A 1 104 ? -2.25 -20.969 -12.359 1 97.12 104 LEU A N 1
ATOM 805 C CA . LEU A 1 104 ? -1.894 -22.391 -12.461 1 97.12 104 LEU A CA 1
ATOM 806 C C . LEU A 1 104 ? -1.729 -23.016 -11.078 1 97.12 104 LEU A C 1
ATOM 808 O O . LEU A 1 104 ? -1.077 -22.438 -10.203 1 97.12 104 LEU A O 1
ATOM 812 N N . VAL A 1 105 ? -2.361 -24.141 -10.898 1 96.81 105 VAL A N 1
ATOM 813 C CA . VAL A 1 105 ? -2.051 -24.953 -9.727 1 96.81 105 VAL A CA 1
ATOM 814 C C . VAL A 1 105 ? -0.836 -25.828 -10.016 1 96.81 105 VAL A C 1
ATOM 816 O O . VAL A 1 105 ? -0.778 -26.5 -11.055 1 96.81 105 VAL A O 1
ATOM 819 N N . VAL A 1 106 ? 0.065 -25.797 -9.031 1 93.75 106 VAL A N 1
ATOM 820 C CA . VAL A 1 106 ? 1.292 -26.562 -9.211 1 93.75 106 VAL A CA 1
ATOM 821 C C . VAL A 1 106 ? 1.193 -27.891 -8.445 1 93.75 106 VAL A C 1
ATOM 823 O O . VAL A 1 106 ? 1.012 -27.891 -7.223 1 93.75 106 VAL A O 1
ATOM 826 N N . HIS A 1 107 ? 1.234 -28.984 -9.148 1 90.69 107 HIS A N 1
ATOM 827 C CA . HIS A 1 107 ? 1.287 -30.312 -8.555 1 90.69 107 HIS A CA 1
ATOM 828 C C . HIS A 1 107 ? 2.695 -30.891 -8.625 1 90.69 107 HIS A C 1
ATOM 830 O O . HIS A 1 107 ? 3.197 -31.188 -9.711 1 90.69 107 HIS A O 1
ATOM 836 N N . LEU A 1 108 ? 3.236 -30.938 -7.527 1 84.12 108 LEU A N 1
ATOM 837 C CA . LEU A 1 108 ? 4.598 -31.453 -7.496 1 84.12 108 LEU A CA 1
ATOM 838 C C . LEU A 1 108 ? 4.594 -32.969 -7.559 1 84.12 108 LEU A C 1
ATOM 840 O O . LEU A 1 108 ? 3.725 -33.625 -6.965 1 84.12 108 LEU A O 1
ATOM 844 N N . ASP A 1 109 ? 5.328 -33.531 -8.453 1 79.62 109 ASP A N 1
ATOM 845 C CA . ASP A 1 109 ? 5.453 -35 -8.539 1 79.62 109 ASP A CA 1
ATOM 846 C C . ASP A 1 109 ? 6.359 -35.531 -7.441 1 79.62 109 ASP A C 1
ATOM 848 O O . ASP A 1 109 ? 7.512 -35.125 -7.316 1 79.62 109 ASP A O 1
ATOM 852 N N . SER A 1 110 ? 5.789 -36.281 -6.516 1 76.38 110 SER A N 1
ATOM 853 C CA . SER A 1 110 ? 6.547 -36.875 -5.418 1 76.38 110 SER A CA 1
ATOM 854 C C . SER A 1 110 ? 7.664 -37.781 -5.93 1 76.38 110 SER A C 1
ATOM 856 O O . SER A 1 110 ? 8.641 -38.031 -5.223 1 76.38 110 SER A O 1
ATOM 858 N N . SER A 1 111 ? 7.543 -38.25 -7.102 1 79.81 111 SER A N 1
ATOM 859 C CA . SER A 1 111 ? 8.5 -39.219 -7.652 1 79.81 111 SER A CA 1
ATOM 860 C C . SER A 1 111 ? 9.656 -38.5 -8.344 1 79.81 111 SER A C 1
ATOM 862 O O . SER A 1 111 ? 10.531 -39.156 -8.914 1 79.81 111 SER A O 1
ATOM 864 N N . GLY A 1 112 ? 9.727 -37.25 -8.172 1 74.31 112 GLY A N 1
ATOM 865 C CA . GLY A 1 112 ? 10.805 -36.469 -8.797 1 74.31 112 GLY A CA 1
ATOM 866 C C . GLY A 1 112 ? 10.531 -36.125 -10.242 1 74.31 112 GLY A C 1
ATOM 867 O O . GLY A 1 112 ? 11.422 -35.656 -10.953 1 74.31 112 GLY A O 1
ATOM 868 N N . GLY A 1 113 ? 9.383 -36.562 -10.688 1 74.62 113 GLY A N 1
ATOM 869 C CA . GLY A 1 113 ? 9.016 -36.25 -12.062 1 74.62 113 GLY A CA 1
ATOM 870 C C . GLY A 1 113 ? 8.664 -34.781 -12.258 1 74.62 113 GLY A C 1
ATOM 871 O O . GLY A 1 113 ? 8.875 -33.969 -11.359 1 74.62 113 GLY A O 1
ATOM 872 N N . PRO A 1 114 ? 8.43 -34.469 -13.547 1 78.31 114 PRO A N 1
ATOM 873 C CA . PRO A 1 114 ? 8.094 -33.062 -13.836 1 78.31 114 PRO A CA 1
ATOM 874 C C . PRO A 1 114 ? 6.812 -32.594 -13.148 1 78.31 114 PRO A C 1
ATOM 876 O O . PRO A 1 114 ? 5.891 -33.406 -12.961 1 78.31 114 PRO A O 1
ATOM 879 N N . SER A 1 115 ? 6.773 -31.375 -12.633 1 83 115 SER A N 1
ATOM 880 C CA . SER A 1 115 ? 5.578 -30.781 -12.031 1 83 115 SER A CA 1
ATOM 881 C C . SER A 1 115 ? 4.453 -30.672 -13.055 1 83 115 SER A C 1
ATOM 883 O O . SER A 1 115 ? 4.703 -30.547 -14.258 1 83 115 SER A O 1
ATOM 885 N N . ARG A 1 116 ? 3.293 -31 -12.633 1 90.12 116 ARG A N 1
ATOM 886 C CA . ARG A 1 116 ? 2.09 -30.781 -13.43 1 90.12 116 ARG A CA 1
ATOM 887 C C . ARG A 1 116 ? 1.432 -29.453 -13.078 1 90.12 116 ARG A C 1
ATOM 889 O O . ARG A 1 116 ? 1.416 -29.047 -11.914 1 90.12 116 ARG A O 1
ATOM 896 N N . TYR A 1 117 ? 0.931 -28.75 -14.18 1 92.81 117 TYR A N 1
ATOM 897 C CA . TYR A 1 117 ? 0.279 -27.453 -14.008 1 92.81 117 TYR A CA 1
ATOM 898 C C . TYR A 1 117 ? -1.173 -27.516 -14.469 1 92.81 117 TYR A C 1
ATOM 900 O O . TYR A 1 117 ? -1.459 -27.938 -15.586 1 92.81 117 TYR A O 1
ATOM 908 N N . GLN A 1 118 ? -2.062 -27.141 -13.586 1 95.44 118 GLN A N 1
ATOM 909 C CA . GLN A 1 118 ? -3.492 -27.141 -13.883 1 95.44 118 GLN A CA 1
ATOM 910 C C . GLN A 1 118 ? -4.066 -25.734 -13.82 1 95.44 118 GLN A C 1
ATOM 912 O O . GLN A 1 118 ? -4.023 -25.078 -12.773 1 95.44 118 GLN A O 1
ATOM 917 N N . PRO A 1 119 ? -4.641 -25.281 -14.938 1 97.38 119 PRO A N 1
ATOM 918 C CA . PRO A 1 119 ? -5.23 -23.938 -14.906 1 97.38 119 PRO A CA 1
ATOM 919 C C . PRO A 1 119 ? -6.445 -23.859 -13.984 1 97.38 119 PRO A C 1
ATOM 921 O O . PRO A 1 119 ? -7.23 -24.797 -13.898 1 97.38 119 PRO A O 1
ATOM 924 N N . VAL A 1 120 ? -6.531 -22.75 -13.281 1 97.94 120 VAL A N 1
ATOM 925 C CA . VAL A 1 120 ? -7.664 -22.484 -12.391 1 97.94 120 VAL A CA 1
ATOM 926 C C . VAL A 1 120 ? -7.988 -21 -12.391 1 97.94 120 VAL A C 1
ATOM 928 O O . VAL A 1 120 ? -7.102 -20.156 -12.594 1 97.94 120 VAL A O 1
ATOM 931 N N . THR A 1 121 ? -9.266 -20.656 -12.211 1 98.31 121 THR A N 1
ATOM 932 C CA . THR A 1 121 ? -9.703 -19.281 -12.047 1 98.31 121 THR A CA 1
ATOM 933 C C . THR A 1 121 ? -10.102 -19.016 -10.594 1 98.31 121 THR A C 1
ATOM 935 O O . THR A 1 121 ? -10.898 -19.75 -10.016 1 98.31 121 THR A O 1
ATOM 938 N N . LEU A 1 122 ? -9.508 -18 -10.023 1 98.19 122 LEU A N 1
ATOM 939 C CA . LEU A 1 122 ? -9.844 -17.625 -8.656 1 98.19 122 LEU A CA 1
ATOM 940 C C . LEU A 1 122 ? -10.594 -16.297 -8.625 1 98.19 122 LEU A C 1
ATOM 942 O O . LEU A 1 122 ? -10.406 -15.453 -9.5 1 98.19 122 LEU A O 1
ATOM 946 N N . VAL A 1 123 ? -11.438 -16.141 -7.609 1 98.44 123 VAL A N 1
ATOM 947 C CA . VAL A 1 123 ? -12.25 -14.938 -7.461 1 98.44 123 VAL A CA 1
ATOM 948 C C . VAL A 1 123 ? -11.758 -14.133 -6.258 1 98.44 123 VAL A C 1
ATOM 950 O O . VAL A 1 123 ? -11.547 -14.688 -5.176 1 98.44 123 VAL A O 1
ATOM 953 N N . PHE A 1 124 ? -11.617 -12.836 -6.504 1 98.56 124 PHE A N 1
ATOM 954 C CA . PHE A 1 124 ? -11.188 -11.93 -5.445 1 98.56 124 PHE A CA 1
ATOM 955 C C . PHE A 1 124 ? -12.062 -10.688 -5.406 1 98.56 124 PHE A C 1
ATOM 957 O O . PHE A 1 124 ? -12.75 -10.375 -6.379 1 98.56 124 PHE A O 1
ATOM 964 N N . ASP A 1 125 ? -12.016 -10.07 -4.27 1 98.25 125 ASP A N 1
ATOM 965 C CA . ASP A 1 125 ? -12.648 -8.758 -4.18 1 98.25 125 ASP A CA 1
ATOM 966 C C . ASP A 1 125 ? -11.688 -7.648 -4.598 1 98.25 125 ASP A C 1
ATOM 968 O O . ASP A 1 125 ? -10.555 -7.586 -4.113 1 98.25 125 ASP A O 1
ATOM 972 N N . ASN A 1 126 ? -12.141 -6.852 -5.496 1 98.69 126 ASN A N 1
ATOM 973 C CA . ASN A 1 126 ? -11.461 -5.613 -5.848 1 98.69 126 ASN A CA 1
ATOM 974 C C . ASN A 1 126 ? -12.219 -4.391 -5.344 1 98.69 126 ASN A C 1
ATOM 976 O O . ASN A 1 126 ? -13.391 -4.203 -5.668 1 98.69 126 ASN A O 1
ATOM 980 N N . HIS A 1 127 ? -11.523 -3.637 -4.531 1 98.75 127 HIS A N 1
ATOM 981 C CA . HIS A 1 127 ? -12.18 -2.41 -4.09 1 98.75 127 HIS A CA 1
ATOM 982 C C . HIS A 1 127 ? -12.359 -1.434 -5.246 1 98.75 127 HIS A C 1
ATOM 984 O O . HIS A 1 127 ? -11.516 -1.362 -6.145 1 98.75 127 HIS A O 1
ATOM 990 N N . THR A 1 128 ? -13.445 -0.642 -5.238 1 98.88 128 THR A N 1
ATOM 991 C CA . THR A 1 128 ? -13.719 0.26 -6.352 1 98.88 128 THR A CA 1
ATOM 992 C C . THR A 1 128 ? -13.859 1.697 -5.859 1 98.88 128 THR A C 1
ATOM 994 O O . THR A 1 128 ? -13.742 2.641 -6.645 1 98.88 128 THR A O 1
ATOM 997 N N . GLU A 1 129 ? -14.188 1.828 -4.574 1 98.81 129 GLU A N 1
ATOM 998 C CA . GLU A 1 129 ? -14.273 3.146 -3.951 1 98.81 129 GLU A CA 1
ATOM 999 C C . GLU A 1 129 ? -13.859 3.09 -2.482 1 98.81 129 GLU A C 1
ATOM 1001 O O . GLU A 1 129 ? -14.086 2.084 -1.808 1 98.81 129 GLU A O 1
ATOM 1006 N N . CYS A 1 130 ? -13.305 4.164 -2.039 1 98.56 130 CYS A N 1
ATOM 1007 C CA . CYS A 1 130 ? -12.906 4.27 -0.639 1 98.56 130 CYS A CA 1
ATOM 1008 C C . CYS A 1 130 ? -13.664 5.395 0.059 1 98.56 130 CYS A C 1
ATOM 1010 O O . CYS A 1 130 ? -14.273 6.238 -0.599 1 98.56 130 CYS A O 1
ATOM 1012 N N . GLU A 1 131 ? -13.602 5.332 1.384 1 97.94 131 GLU A N 1
ATOM 1013 C CA . GLU A 1 131 ? -14.234 6.367 2.195 1 97.94 131 GLU A CA 1
ATOM 1014 C C . GLU A 1 131 ? -13.523 6.523 3.539 1 97.94 131 GLU A C 1
ATOM 1016 O O . GLU A 1 131 ? -12.891 5.586 4.023 1 97.94 131 GLU A O 1
ATOM 1021 N N . CYS A 1 132 ? -13.648 7.746 4.066 1 97.88 132 CYS A N 1
ATOM 1022 C CA . CYS A 1 132 ? -13.164 8.008 5.418 1 97.88 132 CYS A CA 1
ATOM 1023 C C . CYS A 1 132 ? -14.227 7.66 6.457 1 97.88 132 CYS A C 1
ATOM 1025 O O . CYS A 1 132 ? -15.375 8.07 6.332 1 97.88 132 CYS A O 1
ATOM 1027 N N . ARG A 1 133 ? -13.82 6.879 7.43 1 96.38 133 ARG A N 1
ATOM 1028 C CA . ARG A 1 133 ? -14.695 6.531 8.547 1 96.38 133 ARG A CA 1
ATOM 1029 C C . ARG A 1 133 ? -13.977 6.699 9.875 1 96.38 133 ARG A C 1
ATOM 1031 O O . ARG A 1 133 ? -12.75 6.605 9.945 1 96.38 133 ARG A O 1
ATOM 1038 N N . LEU A 1 134 ? -14.766 6.988 10.867 1 93.81 134 LEU A N 1
ATOM 1039 C CA . LEU A 1 134 ? -14.188 7.117 12.195 1 93.81 134 LEU A CA 1
ATOM 1040 C C . LEU A 1 134 ? -13.531 5.809 12.633 1 93.81 134 LEU A C 1
ATOM 1042 O O . LEU A 1 134 ? -14.062 4.727 12.375 1 93.81 134 LEU A O 1
ATOM 1046 N N . ARG A 1 135 ? -12.344 5.879 13.266 1 83.44 135 ARG A N 1
ATOM 1047 C CA . ARG A 1 135 ? -11.57 4.715 13.672 1 83.44 135 ARG A CA 1
ATOM 1048 C C . ARG A 1 135 ? -12.352 3.846 14.648 1 83.44 135 ARG A C 1
ATOM 1050 O O . ARG A 1 135 ? -12.18 2.625 14.672 1 83.44 135 ARG A O 1
ATOM 1057 N N . ASN A 1 136 ? -13.172 4.309 15.406 1 80.56 136 ASN A N 1
ATOM 1058 C CA . ASN A 1 136 ? -13.953 3.543 16.375 1 80.56 136 ASN A CA 1
ATOM 1059 C C . ASN A 1 136 ? -15.203 2.951 15.727 1 80.56 136 ASN A C 1
ATOM 1061 O O . ASN A 1 136 ? -15.945 2.201 16.359 1 80.56 136 ASN A O 1
ATOM 1065 N N . GLU A 1 137 ? -15.367 3.221 14.469 1 71.94 137 GLU A N 1
ATOM 1066 C CA . GLU A 1 137 ? -16.516 2.633 13.773 1 71.94 137 GLU A CA 1
ATOM 1067 C C . GLU A 1 137 ? -16.156 1.272 13.18 1 71.94 137 GLU A C 1
ATOM 1069 O O . GLU A 1 137 ? -15.094 1.11 12.578 1 71.94 137 GLU A O 1
ATOM 1074 N N . PRO A 1 138 ? -16.953 0.254 13.492 1 60.81 138 PRO A N 1
ATOM 1075 C CA . 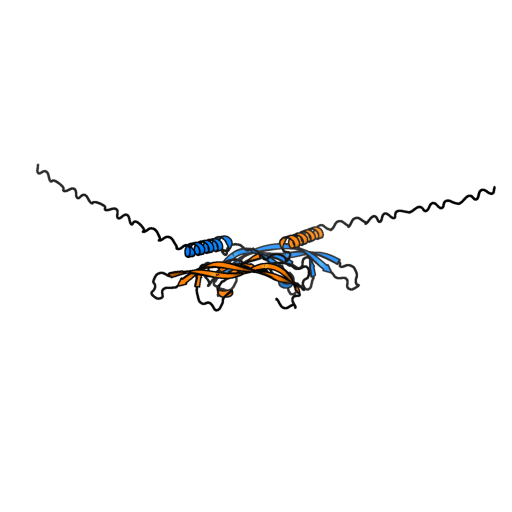PRO A 1 138 ? -16.656 -1.068 12.938 1 60.81 138 PRO A CA 1
ATOM 1076 C C . PRO A 1 138 ? -16.547 -1.055 11.414 1 60.81 138 PRO A C 1
ATOM 1078 O O . PRO A 1 138 ? -17.219 -0.27 10.742 1 60.81 138 PRO A O 1
ATOM 1081 N N . ILE A 1 139 ? -15.5 -1.562 10.836 1 58.12 139 ILE A N 1
ATOM 1082 C CA . ILE A 1 139 ? -15.375 -1.742 9.391 1 58.12 139 ILE A CA 1
ATOM 1083 C C . ILE A 1 139 ? -16.578 -2.539 8.867 1 58.12 139 ILE A C 1
ATOM 1085 O O . ILE A 1 139 ? -16.891 -3.607 9.391 1 58.12 139 ILE A O 1
ATOM 1089 N N . ARG A 1 140 ? -17.484 -2.002 8.047 1 48.19 140 ARG A N 1
ATOM 1090 C CA . ARG A 1 140 ? -18.609 -2.781 7.527 1 48.19 140 ARG A CA 1
ATOM 1091 C C . ARG A 1 140 ? -18.109 -3.941 6.668 1 48.19 140 ARG A C 1
ATOM 1093 O O . ARG A 1 140 ? -17.062 -3.846 6.031 1 48.19 140 ARG A O 1
ATOM 1100 N N . MET B 1 1 ? 54.281 -52.531 -59.5 1 40.47 1 MET B N 1
ATOM 1101 C CA . MET B 1 1 ? 53.594 -51.344 -58.969 1 40.47 1 MET B CA 1
ATOM 1102 C C . MET B 1 1 ? 52.156 -51.688 -58.562 1 40.47 1 MET B C 1
ATOM 1104 O O . MET B 1 1 ? 51.312 -51.969 -59.406 1 40.47 1 MET B O 1
ATOM 1108 N N . ARG B 1 2 ? 52 -52.531 -57.375 1 51.5 2 ARG B N 1
ATOM 1109 C CA . ARG B 1 2 ? 50.75 -52.938 -56.75 1 51.5 2 ARG B CA 1
ATOM 1110 C C . ARG B 1 2 ? 49.938 -51.75 -56.281 1 51.5 2 ARG B C 1
ATOM 1112 O O . ARG B 1 2 ? 50.438 -50.906 -55.562 1 51.5 2 ARG B O 1
ATOM 1119 N N . HIS B 1 3 ? 48.906 -51.281 -57.062 1 54.53 3 HIS B N 1
ATOM 1120 C CA . HIS B 1 3 ? 47.969 -50.188 -56.75 1 54.53 3 HIS B CA 1
ATOM 1121 C C . HIS B 1 3 ? 47.094 -50.562 -55.562 1 54.53 3 HIS B C 1
ATOM 1123 O O . HIS B 1 3 ? 46.406 -51.594 -55.594 1 54.53 3 HIS B O 1
ATOM 1129 N N . LEU B 1 4 ? 47.5 -50.281 -54.281 1 56.38 4 LEU B N 1
ATOM 1130 C CA . LEU B 1 4 ? 46.75 -50.375 -53.031 1 56.38 4 LEU B CA 1
ATOM 1131 C C . LEU B 1 4 ? 45.531 -49.469 -53.062 1 56.38 4 LEU B C 1
ATOM 1133 O O . LEU B 1 4 ? 45.656 -48.25 -53.188 1 56.38 4 LEU B O 1
ATOM 1137 N N . ALA B 1 5 ? 44.312 -49.969 -53.469 1 59.56 5 ALA B N 1
ATOM 1138 C CA . ALA B 1 5 ? 43.062 -49.219 -53.469 1 59.56 5 ALA B CA 1
ATOM 1139 C C . ALA B 1 5 ? 42.562 -49.031 -52.031 1 59.56 5 ALA B C 1
ATOM 1141 O O . ALA B 1 5 ? 42.406 -49.969 -51.281 1 59.56 5 ALA B O 1
ATOM 1142 N N . LEU B 1 6 ? 42.906 -47.875 -51.438 1 62.25 6 LEU B N 1
ATOM 1143 C CA . LEU B 1 6 ? 42.375 -47.531 -50.125 1 62.25 6 LEU B CA 1
ATOM 1144 C C . LEU B 1 6 ? 40.844 -47.344 -50.188 1 62.25 6 LEU B C 1
ATOM 1146 O O . LEU B 1 6 ? 40.344 -46.656 -51.094 1 62.25 6 LEU B O 1
ATOM 1150 N N . PRO B 1 7 ? 40.031 -48.219 -49.469 1 68.5 7 PRO B N 1
ATOM 1151 C CA . PRO B 1 7 ? 38.594 -48 -49.406 1 68.5 7 PRO B CA 1
ATOM 1152 C C . PRO B 1 7 ? 38.219 -46.719 -48.656 1 68.5 7 PRO B C 1
ATOM 1154 O O . PRO B 1 7 ? 38.812 -46.406 -47.625 1 68.5 7 PRO B O 1
ATOM 1157 N N . VAL B 1 8 ? 37.719 -45.656 -49.406 1 67.56 8 VAL B N 1
ATOM 1158 C CA . VAL B 1 8 ? 37.188 -44.438 -48.812 1 67.56 8 VAL B CA 1
ATOM 1159 C C . VAL B 1 8 ? 35.938 -44.75 -48.031 1 67.56 8 VAL B C 1
ATOM 1161 O O . VAL B 1 8 ? 34.938 -45.219 -48.594 1 67.56 8 VAL B O 1
ATOM 1164 N N . VAL B 1 9 ? 36.031 -45 -46.75 1 68.5 9 VAL B N 1
ATOM 1165 C CA . VAL B 1 9 ? 34.875 -45.125 -45.875 1 68.5 9 VAL B CA 1
ATOM 1166 C C . VAL B 1 9 ? 34.125 -43.781 -45.812 1 68.5 9 VAL B C 1
ATOM 1168 O O . VAL B 1 9 ? 34.688 -42.812 -45.312 1 68.5 9 VAL B O 1
ATOM 1171 N N . VAL B 1 10 ? 33.062 -43.594 -46.625 1 65.56 10 VAL B N 1
ATOM 1172 C CA . VAL B 1 10 ? 32.219 -42.406 -46.5 1 65.56 10 VAL B CA 1
ATOM 1173 C C . VAL B 1 10 ? 31.422 -42.5 -45.188 1 65.56 10 VAL B C 1
ATOM 1175 O O . VAL B 1 10 ? 30.578 -43.375 -45.031 1 65.56 10 VAL B O 1
ATOM 1178 N N . LEU B 1 11 ? 31.922 -41.875 -44.156 1 66 11 LEU B N 1
ATOM 1179 C CA . LEU B 1 11 ? 31.141 -41.719 -42.938 1 66 11 LEU B CA 1
ATOM 1180 C C . LEU B 1 11 ? 29.953 -40.781 -43.188 1 66 11 LEU B C 1
ATOM 1182 O O . LEU B 1 11 ? 30.141 -39.594 -43.438 1 66 11 LEU B O 1
ATOM 1186 N N . SER B 1 12 ? 28.797 -41.344 -43.5 1 65.12 12 SER B N 1
ATOM 1187 C CA . SER B 1 12 ? 27.594 -40.531 -43.562 1 65.12 12 SER B CA 1
ATOM 1188 C C . SER B 1 12 ? 27.219 -40 -42.188 1 65.12 12 SER B C 1
ATOM 1190 O O . SER B 1 12 ? 26.969 -40.75 -41.25 1 65.12 12 SER B O 1
ATOM 1192 N N . ALA B 1 13 ? 27.578 -38.812 -41.844 1 63.44 13 ALA B N 1
ATOM 1193 C CA . ALA B 1 13 ? 27.062 -38.125 -40.656 1 63.44 13 ALA B CA 1
ATOM 1194 C C . ALA B 1 13 ? 25.547 -37.938 -40.75 1 63.44 13 ALA B C 1
ATOM 1196 O O . ALA B 1 13 ? 25.078 -37.125 -41.562 1 63.44 13 ALA B O 1
ATOM 1197 N N . ALA B 1 14 ? 24.719 -38.969 -40.344 1 64.44 14 ALA B N 1
ATOM 1198 C CA . ALA B 1 14 ? 23.297 -38.688 -40.219 1 64.44 14 ALA B CA 1
ATOM 1199 C C . ALA B 1 14 ? 23.031 -37.531 -39.25 1 64.44 14 ALA B C 1
ATOM 1201 O O . ALA B 1 14 ? 23.359 -37.594 -38.062 1 64.44 14 ALA B O 1
ATOM 1202 N N . LEU B 1 15 ? 22.859 -36.281 -39.75 1 61.94 15 LEU B N 1
ATOM 1203 C CA . LEU B 1 15 ? 22.375 -35.156 -38.969 1 61.94 15 LEU B CA 1
ATOM 1204 C C . LEU B 1 15 ? 21.047 -35.469 -38.312 1 61.94 15 LEU B C 1
ATOM 1206 O O . LEU B 1 15 ? 20.031 -35.594 -38.969 1 61.94 15 LEU B O 1
ATOM 1210 N N . CYS B 1 16 ? 21.031 -36.219 -37.125 1 61.59 16 CYS B N 1
ATOM 1211 C CA . CYS B 1 16 ? 19.812 -36.375 -36.344 1 61.59 16 CYS B CA 1
ATOM 1212 C C . CYS B 1 16 ? 19.188 -35 -36.031 1 61.59 16 CYS B C 1
ATOM 1214 O O . CYS B 1 16 ? 19.734 -34.25 -35.219 1 61.59 16 CYS B O 1
ATOM 1216 N N . CYS B 1 17 ? 18.547 -34.375 -37.031 1 56.91 17 CYS B N 1
ATOM 1217 C CA . CYS B 1 17 ? 17.781 -33.188 -36.688 1 56.91 17 CYS B CA 1
ATOM 1218 C C . CYS B 1 17 ? 16.812 -33.469 -35.562 1 56.91 17 CYS B C 1
ATOM 1220 O O . CYS B 1 17 ? 15.875 -34.25 -35.719 1 56.91 17 CYS B O 1
ATOM 1222 N N . VAL B 1 18 ? 17.219 -33.406 -34.25 1 59.97 18 VAL B N 1
ATOM 1223 C CA . VAL B 1 18 ? 16.266 -33.406 -33.156 1 59.97 18 VAL B CA 1
ATOM 1224 C C . VAL B 1 18 ? 15.117 -32.438 -33.438 1 59.97 18 VAL B C 1
ATOM 1226 O O . VAL B 1 18 ? 15.32 -31.234 -33.438 1 59.97 18 VAL B O 1
ATOM 1229 N N . VAL B 1 19 ? 14.18 -32.75 -34.375 1 56.91 19 VAL B N 1
ATOM 1230 C CA . VAL B 1 19 ? 12.938 -32 -34.438 1 56.91 19 VAL B CA 1
ATOM 1231 C C . VAL B 1 19 ? 12.312 -31.875 -33.062 1 56.91 19 VAL B C 1
ATOM 1233 O O . VAL B 1 19 ? 11.883 -32.875 -32.469 1 56.91 19 VAL B O 1
ATOM 1236 N N . SER B 1 20 ? 12.695 -30.906 -32.219 1 55.12 20 SER B N 1
ATOM 1237 C CA . SER B 1 20 ? 11.922 -30.609 -31 1 55.12 20 SER B CA 1
ATOM 1238 C C . SER B 1 20 ? 10.43 -30.594 -31.312 1 55.12 20 SER B C 1
ATOM 1240 O O . SER B 1 20 ? 9.992 -29.953 -32.25 1 55.12 20 SER B O 1
ATOM 1242 N N . ALA B 1 21 ? 9.656 -31.641 -31.078 1 56.75 21 ALA B N 1
ATOM 1243 C CA . ALA B 1 21 ? 8.203 -31.656 -31.219 1 56.75 21 ALA B CA 1
ATOM 1244 C C . ALA B 1 21 ? 7.59 -30.312 -30.812 1 56.75 21 ALA B C 1
ATOM 1246 O O . ALA B 1 21 ? 8.078 -29.656 -29.891 1 56.75 21 ALA B O 1
ATOM 1247 N N . PRO B 1 22 ? 6.852 -29.625 -31.688 1 55.81 22 PRO B N 1
ATOM 1248 C CA . PRO B 1 22 ? 6.176 -28.391 -31.312 1 55.81 22 PRO B CA 1
ATOM 1249 C C . PRO B 1 22 ? 5.465 -28.484 -29.969 1 55.81 22 PRO B C 1
ATOM 1251 O O . PRO B 1 22 ? 4.902 -29.531 -29.641 1 55.81 22 PRO B O 1
ATOM 1254 N N . ARG B 1 23 ? 5.891 -27.734 -28.922 1 56.28 23 ARG B N 1
ATOM 1255 C CA . ARG B 1 23 ? 5.18 -27.688 -27.641 1 56.28 23 ARG B CA 1
ATOM 1256 C C . ARG B 1 23 ? 3.672 -27.656 -27.859 1 56.28 23 ARG B C 1
ATOM 1258 O O . ARG B 1 23 ? 3.182 -26.984 -28.781 1 56.28 23 ARG B O 1
ATOM 1265 N N . ARG B 1 24 ? 2.965 -28.719 -27.641 1 60.03 24 ARG B N 1
ATOM 1266 C CA . ARG B 1 24 ? 1.508 -28.734 -27.703 1 60.03 24 ARG B CA 1
ATOM 1267 C C . ARG B 1 24 ? 0.933 -27.375 -27.312 1 60.03 24 ARG B C 1
ATOM 1269 O O . ARG B 1 24 ? 1.383 -26.766 -26.344 1 60.03 24 ARG B O 1
ATOM 1276 N N . PRO B 1 25 ? 0.199 -26.797 -28.266 1 61 25 PRO B N 1
ATOM 1277 C CA . PRO B 1 25 ? -0.411 -25.5 -27.938 1 61 25 PRO B CA 1
ATOM 1278 C C . PRO B 1 25 ? -1.071 -25.5 -26.562 1 61 25 PRO B C 1
ATOM 1280 O O . PRO B 1 25 ? -1.74 -26.484 -26.188 1 61 25 PRO B O 1
ATOM 1283 N N . ALA B 1 26 ? -0.649 -24.672 -25.719 1 75.62 26 ALA B N 1
ATOM 1284 C CA . ALA B 1 26 ? -1.234 -24.562 -24.375 1 75.62 26 ALA B CA 1
ATOM 1285 C C . ALA B 1 26 ? -2.748 -24.391 -24.453 1 75.62 26 ALA B C 1
ATOM 1287 O O . ALA B 1 26 ? -3.258 -23.75 -25.375 1 75.62 26 ALA B O 1
ATOM 1288 N N . ASP B 1 27 ? -3.547 -25.234 -23.875 1 89.69 27 ASP B N 1
ATOM 1289 C CA . ASP B 1 27 ? -4.984 -25.016 -23.734 1 89.69 27 ASP B CA 1
ATOM 1290 C C . ASP B 1 27 ? -5.289 -23.562 -23.406 1 89.69 27 ASP B C 1
ATOM 1292 O O . ASP B 1 27 ? -4.473 -22.875 -22.781 1 89.69 27 ASP B O 1
ATOM 1296 N N . PRO B 1 28 ? -6.348 -23.078 -23.969 1 94.75 28 PRO B N 1
ATOM 1297 C CA . PRO B 1 28 ? -6.691 -21.656 -23.781 1 94.75 28 PRO B CA 1
ATOM 1298 C C . PRO B 1 28 ? -6.66 -21.234 -22.312 1 94.75 28 PRO B C 1
ATOM 1300 O O . PRO B 1 28 ? -6.258 -20.109 -22.016 1 94.75 28 PRO B O 1
ATOM 1303 N N . ALA B 1 29 ? -7.094 -22.016 -21.469 1 96.56 29 ALA B N 1
ATOM 1304 C CA . ALA B 1 29 ? -7.082 -21.703 -20.047 1 96.56 29 ALA B CA 1
ATOM 1305 C C . ALA B 1 29 ? -5.656 -21.516 -19.531 1 96.56 29 ALA B C 1
ATOM 1307 O O . ALA B 1 29 ? -5.371 -20.578 -18.781 1 96.56 29 ALA B O 1
ATOM 1308 N N . SER B 1 30 ? -4.781 -22.359 -19.922 1 95.88 30 SER B N 1
ATOM 1309 C CA . SER B 1 30 ? -3.377 -22.25 -19.531 1 95.88 30 SER B CA 1
ATOM 1310 C C . SER B 1 30 ? -2.736 -21 -20.094 1 95.88 30 SER B C 1
ATOM 1312 O O . SER B 1 30 ? -1.899 -20.359 -19.453 1 95.88 30 SER B O 1
ATOM 1314 N N . ALA B 1 31 ? -3.129 -20.703 -21.234 1 96.81 31 ALA B N 1
ATOM 1315 C CA . ALA B 1 31 ? -2.596 -19.5 -21.875 1 96.81 31 ALA B CA 1
ATOM 1316 C C . ALA B 1 31 ? -3.012 -18.234 -21.109 1 96.81 31 ALA B C 1
ATOM 1318 O O . ALA B 1 31 ? -2.219 -17.312 -20.953 1 96.81 31 ALA B O 1
ATOM 1319 N N . ARG B 1 32 ? -4.254 -18.188 -20.703 1 97.69 32 ARG B N 1
ATOM 1320 C CA . ARG B 1 32 ? -4.727 -17.062 -19.906 1 97.69 32 ARG B CA 1
ATOM 1321 C C . ARG B 1 32 ? -3.959 -16.953 -18.594 1 97.69 32 ARG B C 1
ATOM 1323 O O . ARG B 1 32 ? -3.592 -15.852 -18.172 1 97.69 32 ARG B O 1
ATOM 1330 N N . ALA B 1 33 ? -3.725 -18.047 -18.031 1 98.19 33 ALA B N 1
ATOM 1331 C CA . ALA B 1 33 ? -2.973 -18.062 -16.781 1 98.19 33 ALA B CA 1
ATOM 1332 C C . ALA B 1 33 ? -1.543 -17.578 -16.984 1 98.19 33 ALA B C 1
ATOM 1334 O O . ALA B 1 33 ? -1.003 -16.844 -16.156 1 98.19 33 ALA B O 1
ATOM 1335 N N . ALA B 1 34 ? -0.984 -18.016 -18.031 1 96.81 34 ALA B N 1
ATOM 1336 C CA . ALA B 1 34 ? 0.379 -17.594 -18.344 1 96.81 34 ALA B CA 1
ATOM 1337 C C . ALA B 1 34 ? 0.448 -16.078 -18.562 1 96.81 34 ALA B C 1
ATOM 1339 O O . ALA B 1 34 ? 1.396 -15.43 -18.125 1 96.81 34 ALA B O 1
ATOM 1340 N N . ARG B 1 35 ? -0.521 -15.555 -19.234 1 98 35 ARG B N 1
ATOM 1341 C CA . ARG B 1 35 ? -0.567 -14.109 -19.469 1 98 35 ARG B CA 1
ATOM 1342 C C . ARG B 1 35 ? -0.704 -13.352 -18.156 1 98 35 ARG B C 1
ATOM 1344 O O . ARG B 1 35 ? -0.081 -12.305 -17.969 1 98 35 ARG B O 1
ATOM 1351 N N . HIS B 1 36 ? -1.519 -13.867 -17.312 1 98.5 36 HIS B N 1
ATOM 1352 C CA . HIS B 1 36 ? -1.663 -13.234 -16 1 98.5 36 HIS B CA 1
ATOM 1353 C C . HIS B 1 36 ? -0.35 -13.266 -15.227 1 98.5 36 HIS B C 1
ATOM 1355 O O . HIS B 1 36 ? 0.017 -12.281 -14.578 1 98.5 36 HIS B O 1
ATOM 1361 N N . GLN B 1 37 ? 0.313 -14.398 -15.289 1 97.56 37 GLN B N 1
ATOM 1362 C CA . GLN B 1 37 ? 1.614 -14.5 -14.641 1 97.56 37 GLN B CA 1
ATOM 1363 C C . GLN B 1 37 ? 2.578 -13.445 -15.164 1 97.56 37 GLN B C 1
ATOM 1365 O O . GLN B 1 37 ? 3.268 -12.781 -14.383 1 97.56 37 GLN B O 1
ATOM 1370 N N . GLU B 1 38 ? 2.617 -13.344 -16.438 1 97.81 38 GLU B N 1
ATOM 1371 C CA . GLU B 1 38 ? 3.488 -12.352 -17.062 1 97.81 38 GLU B CA 1
ATOM 1372 C C . GLU B 1 38 ? 3.131 -10.938 -16.609 1 97.81 38 GLU B C 1
ATOM 1374 O O . GLU B 1 38 ? 4.02 -10.125 -16.328 1 97.81 38 GLU B O 1
ATOM 1379 N N . PHE B 1 39 ? 1.885 -10.695 -16.594 1 98.44 39 PHE B N 1
ATOM 1380 C CA . PHE B 1 39 ? 1.399 -9.391 -16.156 1 98.44 39 PHE B CA 1
ATOM 1381 C C . PHE B 1 39 ? 1.877 -9.094 -14.734 1 98.44 39 PHE B C 1
ATOM 1383 O O . PHE B 1 39 ? 2.41 -8.016 -14.469 1 98.44 39 PHE B O 1
ATOM 1390 N N . VAL B 1 40 ? 1.727 -10.008 -13.789 1 98.25 40 VAL B N 1
ATOM 1391 C CA . VAL B 1 40 ? 2.113 -9.828 -12.398 1 98.25 40 VAL B CA 1
ATOM 1392 C C . VAL B 1 40 ? 3.621 -9.594 -12.305 1 98.25 40 VAL B C 1
ATOM 1394 O O . VAL B 1 40 ? 4.074 -8.703 -11.586 1 98.25 40 VAL B O 1
ATOM 1397 N N . TRP B 1 41 ? 4.402 -10.336 -13.047 1 97 41 TRP B N 1
ATOM 1398 C CA . TRP B 1 41 ? 5.852 -10.195 -13 1 97 41 TRP B CA 1
ATOM 1399 C C . TRP B 1 41 ? 6.285 -8.836 -13.555 1 97 41 TRP B C 1
ATOM 1401 O O . TRP B 1 41 ? 7.219 -8.219 -13.031 1 97 41 TRP B O 1
ATOM 1411 N N . ARG B 1 42 ? 5.645 -8.391 -14.508 1 97.25 42 ARG B N 1
ATOM 1412 C CA . ARG B 1 42 ? 5.988 -7.113 -15.125 1 97.25 42 ARG B CA 1
ATOM 1413 C C . ARG B 1 42 ? 5.613 -5.949 -14.219 1 97.25 42 ARG B C 1
ATOM 1415 O O . ARG B 1 42 ? 6.395 -5.004 -14.055 1 97.25 42 ARG B O 1
ATOM 1422 N N . GLU B 1 43 ? 4.473 -6.059 -13.578 1 97.62 43 GLU B N 1
ATOM 1423 C CA . GLU B 1 43 ? 3.918 -4.91 -12.867 1 97.62 43 GLU B CA 1
ATOM 1424 C C . GLU B 1 43 ? 4.234 -4.973 -11.375 1 97.62 43 GLU B C 1
ATOM 1426 O O . GLU B 1 43 ? 4.207 -3.951 -10.688 1 97.62 43 GLU B O 1
ATOM 1431 N N . ALA B 1 44 ? 4.594 -6.184 -10.914 1 98.19 44 ALA B N 1
ATOM 1432 C CA . ALA B 1 44 ? 4.539 -6.289 -9.461 1 98.19 44 ALA B CA 1
ATOM 1433 C C . ALA B 1 44 ? 5.766 -7.02 -8.922 1 98.19 44 ALA B C 1
ATOM 1435 O O . ALA B 1 44 ? 5.77 -7.461 -7.766 1 98.19 44 ALA B O 1
ATOM 1436 N N . ALA B 1 45 ? 6.746 -7.27 -9.742 1 98.12 45 ALA B N 1
ATOM 1437 C CA . ALA B 1 45 ? 7.98 -7.828 -9.203 1 98.12 45 ALA B CA 1
ATOM 1438 C C . ALA B 1 45 ? 8.578 -6.91 -8.141 1 98.12 45 ALA B C 1
ATOM 1440 O O . ALA B 1 45 ? 8.492 -5.688 -8.25 1 98.12 45 ALA B O 1
ATOM 1441 N N . CYS B 1 46 ? 9.234 -7.48 -7.141 1 98.5 46 CYS B N 1
ATOM 1442 C CA . CYS B 1 46 ? 9.875 -6.727 -6.074 1 98.5 46 CYS B CA 1
ATOM 1443 C C . CYS B 1 46 ? 11.172 -6.09 -6.562 1 98.5 46 CYS B C 1
ATOM 1445 O O . CYS B 1 46 ? 12.203 -6.762 -6.656 1 98.5 46 CYS B O 1
ATOM 1447 N N . ARG B 1 47 ? 11.078 -4.781 -6.832 1 98.12 47 ARG B N 1
ATOM 1448 C CA . ARG B 1 47 ? 12.25 -4.086 -7.355 1 98.12 47 ARG B CA 1
ATOM 1449 C C . ARG B 1 47 ? 12.297 -2.643 -6.859 1 98.12 47 ARG B C 1
ATOM 1451 O O . ARG B 1 47 ? 13.328 -2.182 -6.367 1 98.12 47 ARG B O 1
ATOM 1458 N N . PHE B 1 48 ? 11.125 -1.973 -7.023 1 98.19 48 PHE B N 1
ATOM 1459 C CA . PHE B 1 48 ? 11.062 -0.549 -6.711 1 98.19 48 PHE B CA 1
ATOM 1460 C C . PHE B 1 48 ? 10.031 -0.275 -5.629 1 98.19 48 PHE B C 1
ATOM 1462 O O . PHE B 1 48 ? 8.969 -0.905 -5.605 1 98.19 48 PHE B O 1
ATOM 1469 N N . PRO B 1 49 ? 10.328 0.727 -4.785 1 98.69 49 PRO B N 1
ATOM 1470 C CA . PRO B 1 49 ? 9.32 1.108 -3.791 1 98.69 49 PRO B CA 1
ATOM 1471 C C . PRO B 1 49 ? 8.078 1.738 -4.418 1 98.69 49 PRO B C 1
ATOM 1473 O O . PRO B 1 49 ? 8.117 2.168 -5.574 1 98.69 49 PRO B O 1
ATOM 1476 N N . GLN B 1 50 ? 6.996 1.677 -3.711 1 98.5 50 GLN B N 1
ATOM 1477 C CA . GLN B 1 50 ? 5.734 2.256 -4.156 1 98.5 50 GLN B CA 1
ATOM 1478 C C . GLN B 1 50 ? 5.297 3.391 -3.234 1 98.5 50 GLN B C 1
ATOM 1480 O O . GLN B 1 50 ? 5.555 3.354 -2.029 1 98.5 50 GLN B O 1
ATOM 1485 N N . PRO B 1 51 ? 4.645 4.43 -3.783 1 98.44 51 PRO B N 1
ATOM 1486 C CA . PRO B 1 51 ? 4.133 5.488 -2.912 1 98.44 51 PRO B CA 1
ATOM 1487 C C . PRO B 1 51 ? 3.061 4.992 -1.946 1 98.44 51 PRO B C 1
ATOM 1489 O O . PRO B 1 51 ? 2.148 4.266 -2.352 1 98.44 51 PRO B O 1
ATOM 1492 N N . ARG B 1 52 ? 3.223 5.379 -0.675 1 98.62 52 ARG B N 1
ATOM 1493 C CA . ARG B 1 52 ? 2.279 5.055 0.391 1 98.62 52 ARG B CA 1
ATOM 1494 C C . ARG B 1 52 ? 1.947 6.289 1.223 1 98.62 52 ARG B C 1
ATOM 1496 O O . ARG B 1 52 ? 2.82 7.117 1.493 1 98.62 52 ARG B O 1
ATOM 1503 N N . VAL B 1 53 ? 0.724 6.32 1.546 1 98.56 53 VAL B N 1
ATOM 1504 C CA . VAL B 1 53 ? 0.326 7.344 2.504 1 98.56 53 VAL B CA 1
ATOM 1505 C C . VAL B 1 53 ? 0.747 6.93 3.912 1 98.56 53 VAL B C 1
ATOM 1507 O O . VAL B 1 53 ? 0.477 5.805 4.34 1 98.56 53 VAL B O 1
ATOM 1510 N N . GLN B 1 54 ? 1.464 7.836 4.562 1 98.06 54 GLN B N 1
ATOM 1511 C CA . GLN B 1 54 ? 1.907 7.582 5.93 1 98.06 54 GLN B CA 1
ATOM 1512 C C . GLN B 1 54 ? 1.392 8.656 6.879 1 98.06 54 GLN B C 1
ATOM 1514 O O . GLN B 1 54 ? 1.535 9.852 6.613 1 98.06 54 GLN B O 1
ATOM 1519 N N . CYS B 1 55 ? 0.795 8.188 7.953 1 97.12 55 CYS B N 1
ATOM 1520 C CA . CYS B 1 55 ? 0.337 9.109 8.984 1 97.12 55 CYS B CA 1
ATOM 1521 C C . CYS B 1 55 ? 1.491 9.547 9.883 1 97.12 55 CYS B C 1
ATOM 1523 O O . CYS B 1 55 ? 2.254 8.711 10.367 1 97.12 55 CYS B O 1
ATOM 1525 N N . LEU B 1 56 ? 1.549 10.828 10.195 1 97.69 56 LEU B N 1
ATOM 1526 C CA . LEU B 1 56 ? 2.66 11.352 10.984 1 97.69 56 LEU B CA 1
ATOM 1527 C C . LEU B 1 56 ? 2.645 10.789 12.398 1 97.69 56 LEU B C 1
ATOM 1529 O O . LEU B 1 56 ? 3.699 10.516 12.969 1 97.69 56 LEU B O 1
ATOM 1533 N N . LYS B 1 57 ? 1.446 10.562 12.961 1 94.81 57 LYS B N 1
ATOM 1534 C CA . LYS B 1 57 ? 1.339 10.031 14.312 1 94.81 57 LYS B CA 1
ATOM 1535 C C . LYS B 1 57 ? 1.855 8.602 14.391 1 94.81 57 LYS B C 1
ATOM 1537 O O . LYS B 1 57 ? 2.375 8.172 15.43 1 94.81 57 LYS B O 1
ATOM 1542 N N . GLU B 1 58 ? 1.69 7.906 13.273 1 94.12 58 GLU B N 1
ATOM 1543 C CA . GLU B 1 58 ? 2.217 6.547 13.219 1 94.12 58 GLU B CA 1
ATOM 1544 C C . GLU B 1 58 ? 3.73 6.547 13.016 1 94.12 58 GLU B C 1
ATOM 1546 O O . GLU B 1 58 ? 4.43 5.68 13.547 1 94.12 58 GLU B O 1
ATOM 1551 N N . LEU B 1 59 ? 4.242 7.461 12.312 1 96.44 59 LEU B N 1
ATOM 1552 C CA . LEU B 1 59 ? 5.676 7.574 12.062 1 96.44 59 LEU B CA 1
ATOM 1553 C C . LEU B 1 59 ? 6.41 8.055 13.305 1 96.44 59 LEU B C 1
ATOM 1555 O O . LEU B 1 59 ? 7.551 7.66 13.547 1 96.44 59 LEU B O 1
ATOM 1559 N N . GLN B 1 60 ? 5.738 8.93 14.008 1 95.12 60 GLN B N 1
ATOM 1560 C CA . GLN B 1 60 ? 6.281 9.516 15.227 1 95.12 60 GLN B CA 1
ATOM 1561 C C . GLN B 1 60 ? 5.258 9.492 16.359 1 95.12 60 GLN B C 1
ATOM 1563 O O . GLN B 1 60 ? 4.738 10.539 16.75 1 95.12 60 GLN B O 1
ATOM 1568 N N . PRO B 1 61 ? 5.078 8.406 16.906 1 94.12 61 PRO B N 1
ATOM 1569 C CA . PRO B 1 61 ? 3.984 8.219 17.859 1 94.12 61 PRO B CA 1
ATOM 1570 C C . PRO B 1 61 ? 4.156 9.062 19.125 1 94.12 61 PRO B C 1
ATOM 1572 O O . PRO B 1 61 ? 3.17 9.414 19.781 1 94.12 61 PRO B O 1
ATOM 1575 N N . ASN B 1 62 ? 5.348 9.414 19.484 1 94.81 62 ASN B N 1
ATOM 1576 C CA . ASN B 1 62 ? 5.59 10.156 20.719 1 94.81 62 ASN B CA 1
ATOM 1577 C C . ASN B 1 62 ? 5.492 11.664 20.5 1 94.81 62 ASN B C 1
ATOM 1579 O O . ASN B 1 62 ? 5.551 12.438 21.453 1 94.81 62 ASN B O 1
ATOM 1583 N N . ASP B 1 63 ? 5.418 12.047 19.312 1 94.06 63 ASP B N 1
ATOM 1584 C CA . ASP B 1 63 ? 5.254 13.461 19 1 94.06 63 ASP B CA 1
ATOM 1585 C C . ASP B 1 63 ? 3.801 13.898 19.172 1 94.06 63 ASP B C 1
ATOM 1587 O O . ASP B 1 63 ? 2.926 13.477 18.406 1 94.06 63 ASP B O 1
ATOM 1591 N N . THR B 1 64 ? 3.475 14.742 20.078 1 92.94 64 THR B N 1
ATOM 1592 C CA . THR B 1 64 ? 2.111 15.141 20.406 1 92.94 64 THR B CA 1
ATOM 1593 C C . THR B 1 64 ? 1.661 16.312 19.547 1 92.94 64 THR B C 1
ATOM 1595 O O . THR B 1 64 ? 0.489 16.688 19.562 1 92.94 64 THR B O 1
ATOM 1598 N N . ARG B 1 65 ? 2.545 16.906 18.859 1 94.25 65 ARG B N 1
ATOM 1599 C CA . ARG B 1 65 ? 2.184 18.031 18 1 94.25 65 ARG B CA 1
ATOM 1600 C C . ARG B 1 65 ? 1.221 17.594 16.906 1 94.25 65 ARG B C 1
ATOM 1602 O O . ARG B 1 65 ? 1.234 16.422 16.484 1 94.25 65 ARG B O 1
ATOM 1609 N N . LYS B 1 66 ? 0.445 18.547 16.484 1 94.88 66 LYS B N 1
ATOM 1610 C CA . LYS B 1 66 ? -0.461 18.344 15.352 1 94.88 66 LYS B CA 1
ATOM 1611 C C . LYS B 1 66 ? 0.093 18.969 14.078 1 94.88 66 LYS B C 1
ATOM 1613 O O . LYS B 1 66 ? 0.535 20.125 14.094 1 94.88 66 LYS B O 1
ATOM 1618 N N . PHE B 1 67 ? 0.025 18.219 13.047 1 96.69 67 PHE B N 1
ATOM 1619 C CA . PHE B 1 67 ? 0.616 18.672 11.797 1 96.69 67 PHE B CA 1
ATOM 1620 C C . PHE B 1 67 ? -0.452 18.828 10.719 1 96.69 67 PHE B C 1
ATOM 1622 O O . PHE B 1 67 ? -1.469 18.141 10.742 1 96.69 67 PHE B O 1
ATOM 1629 N N . LEU B 1 68 ? -0.045 19.734 9.82 1 96.19 68 LEU B N 1
ATOM 1630 C CA . LEU B 1 68 ? -0.859 19.906 8.625 1 96.19 68 LEU B CA 1
ATOM 1631 C C . LEU B 1 68 ? -0.002 19.828 7.367 1 96.19 68 LEU B C 1
ATOM 1633 O O . LEU B 1 68 ? 0.865 20.672 7.145 1 96.19 68 LEU B O 1
ATOM 1637 N N . PRO B 1 69 ? -0.317 18.875 6.426 1 97.38 69 PRO B N 1
ATOM 1638 C CA . PRO B 1 69 ? -1.242 17.766 6.652 1 97.38 69 PRO B CA 1
ATOM 1639 C C . PRO B 1 69 ? -0.744 16.797 7.719 1 97.38 69 PRO B C 1
ATOM 1641 O O . PRO B 1 69 ? 0.416 16.859 8.133 1 97.38 69 PRO B O 1
ATOM 1644 N N . HIS B 1 70 ? -1.689 15.938 8.156 1 97.31 70 HIS B N 1
ATOM 1645 C CA . HIS B 1 70 ? -1.315 14.969 9.18 1 97.31 70 HIS B CA 1
ATOM 1646 C C . HIS B 1 70 ? -0.803 13.672 8.555 1 97.31 70 HIS B C 1
ATOM 1648 O O . HIS B 1 70 ? -0.476 12.727 9.273 1 97.31 70 HIS B O 1
ATOM 1654 N N . CYS B 1 71 ? -0.793 13.602 7.223 1 98.38 71 CYS B N 1
ATOM 1655 C CA . CYS B 1 71 ? -0.242 12.492 6.457 1 98.38 71 CYS B CA 1
ATOM 1656 C C . CYS B 1 71 ? 0.757 12.992 5.418 1 98.38 71 CYS B C 1
ATOM 1658 O O . CYS B 1 71 ? 0.832 14.195 5.148 1 98.38 71 CYS B O 1
ATOM 1660 N N . THR B 1 72 ? 1.493 12.094 4.938 1 98.62 72 THR B N 1
ATOM 1661 C CA . THR B 1 72 ? 2.42 12.383 3.85 1 98.62 72 THR B CA 1
ATOM 1662 C C . THR B 1 72 ? 2.564 11.18 2.922 1 98.62 72 THR B C 1
ATOM 1664 O O . THR B 1 72 ? 1.966 10.133 3.162 1 98.62 72 THR B O 1
ATOM 1667 N N . ILE B 1 73 ? 3.273 11.367 1.828 1 98.81 73 ILE B N 1
ATOM 1668 C CA . ILE B 1 73 ? 3.521 10.305 0.859 1 98.81 73 ILE B CA 1
ATOM 1669 C C . ILE B 1 73 ? 5.004 9.938 0.87 1 98.81 73 ILE B C 1
ATOM 1671 O O . ILE B 1 73 ? 5.863 10.781 0.62 1 98.81 73 ILE B O 1
ATOM 1675 N N . LEU B 1 74 ? 5.25 8.719 1.21 1 98.88 74 LEU B N 1
ATOM 1676 C CA . LEU B 1 74 ? 6.602 8.172 1.178 1 98.88 74 LEU B CA 1
ATOM 1677 C C . LEU B 1 74 ? 6.664 6.918 0.311 1 98.88 74 LEU B C 1
ATOM 1679 O O . LEU B 1 74 ? 5.684 6.18 0.211 1 98.88 74 LEU B O 1
ATOM 1683 N N . HIS B 1 75 ? 7.816 6.746 -0.276 1 98.81 75 HIS B N 1
ATOM 1684 C CA . HIS B 1 75 ? 8.016 5.5 -1.005 1 98.81 75 HIS B CA 1
ATOM 1685 C C . HIS B 1 75 ? 8.484 4.387 -0.073 1 98.81 75 HIS B C 1
ATOM 1687 O O . HIS B 1 75 ? 9.406 4.582 0.723 1 98.81 75 HIS B O 1
ATOM 1693 N N . ARG B 1 76 ? 7.801 3.217 -0.182 1 98.69 76 ARG B N 1
ATOM 1694 C CA . ARG B 1 76 ? 8.047 2.115 0.743 1 98.69 76 ARG B CA 1
ATOM 1695 C C . ARG B 1 76 ? 8.125 0.785 0.003 1 98.69 76 ARG B C 1
ATOM 1697 O O . ARG B 1 76 ? 7.469 0.604 -1.027 1 98.69 76 ARG B O 1
ATOM 1704 N N . CYS B 1 77 ? 8.961 0.008 0.488 1 98.5 77 CYS B N 1
ATOM 1705 C CA . CYS B 1 77 ? 8.977 -1.406 0.134 1 98.5 77 CYS B CA 1
ATOM 1706 C C . CYS B 1 77 ? 8.234 -2.238 1.173 1 98.5 77 CYS B C 1
ATOM 1708 O O . CYS B 1 77 ? 8.281 -1.931 2.365 1 98.5 77 CYS B O 1
ATOM 1710 N N . GLY B 1 78 ? 7.559 -3.312 0.698 1 96.62 78 GLY B N 1
ATOM 1711 C CA . GLY B 1 78 ? 6.875 -4.207 1.619 1 96.62 78 GLY B CA 1
ATOM 1712 C C . GLY B 1 78 ? 6.23 -5.395 0.928 1 96.62 78 GLY B C 1
ATOM 1713 O O . GLY B 1 78 ? 6.316 -5.527 -0.294 1 96.62 78 GLY B O 1
ATOM 1714 N N . PRO B 1 79 ? 5.598 -6.227 1.721 1 95.44 79 PRO B N 1
ATOM 1715 C CA . PRO B 1 79 ? 4.965 -7.422 1.154 1 95.44 79 PRO B CA 1
ATOM 1716 C C . PRO B 1 79 ? 3.863 -7.086 0.152 1 95.44 79 PRO B C 1
ATOM 1718 O O . PRO B 1 79 ? 3.576 -7.887 -0.744 1 95.44 79 PRO B O 1
ATOM 1721 N N . ASP B 1 80 ? 3.33 -5.906 0.279 1 97.31 80 ASP B N 1
ATOM 1722 C CA . ASP B 1 80 ? 2.24 -5.543 -0.622 1 97.31 80 ASP B CA 1
ATOM 1723 C C . ASP B 1 80 ? 2.73 -4.629 -1.739 1 97.31 80 ASP B C 1
ATOM 1725 O O . ASP B 1 80 ? 1.927 -4.039 -2.465 1 97.31 80 ASP B O 1
ATOM 1729 N N . THR B 1 81 ? 4.062 -4.461 -1.843 1 98 81 THR B N 1
ATOM 1730 C CA . THR B 1 81 ? 4.594 -3.578 -2.875 1 98 81 THR B CA 1
ATOM 1731 C C . THR B 1 81 ? 5.277 -4.383 -3.977 1 98 81 THR B C 1
ATOM 1733 O O . THR B 1 81 ? 5.551 -3.855 -5.059 1 98 81 THR B O 1
ATOM 1736 N N . GLY B 1 82 ? 5.555 -5.652 -3.627 1 98.44 82 GLY B N 1
ATOM 1737 C CA . GLY B 1 82 ? 6.215 -6.477 -4.625 1 98.44 82 GLY B CA 1
ATOM 1738 C C . GLY B 1 82 ? 6.082 -7.961 -4.352 1 98.44 82 GLY B C 1
ATOM 1739 O O . GLY B 1 82 ? 6.008 -8.383 -3.195 1 98.44 82 GLY B O 1
ATOM 1740 N N . CYS B 1 83 ? 6.133 -8.734 -5.41 1 98 83 CYS B N 1
ATOM 1741 C CA . CYS B 1 83 ? 6.082 -10.195 -5.355 1 98 83 CYS B CA 1
ATOM 1742 C C . CYS B 1 83 ? 7.457 -10.797 -5.598 1 98 83 CYS B C 1
ATOM 1744 O O . CYS B 1 83 ? 8.148 -10.43 -6.551 1 98 83 CYS B O 1
ATOM 1746 N N . CYS B 1 84 ? 7.844 -11.664 -4.773 1 97.31 84 CYS B N 1
ATOM 1747 C CA . CYS B 1 84 ? 9.109 -12.375 -4.93 1 97.31 84 CYS B CA 1
ATOM 1748 C C . CYS B 1 84 ? 8.906 -13.688 -5.676 1 97.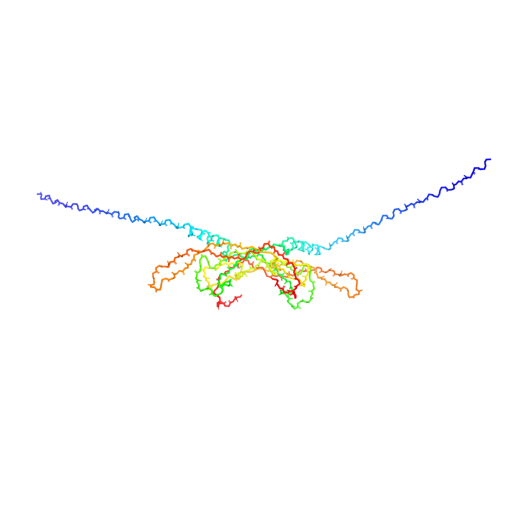31 84 CYS B C 1
ATOM 1750 O O . CYS B 1 84 ? 7.773 -14.125 -5.875 1 97.31 84 CYS B O 1
ATOM 1752 N N . SER B 1 85 ? 10.039 -14.344 -6.145 1 94.5 85 SER B N 1
ATOM 1753 C CA . SER B 1 85 ? 9.977 -15.555 -6.961 1 94.5 85 SER B CA 1
ATOM 1754 C C . SER B 1 85 ? 9.562 -16.766 -6.125 1 94.5 85 SER B C 1
ATOM 1756 O O . SER B 1 85 ? 9.07 -17.75 -6.664 1 94.5 85 SER B O 1
ATOM 1758 N N . SER B 1 86 ? 9.789 -16.625 -4.848 1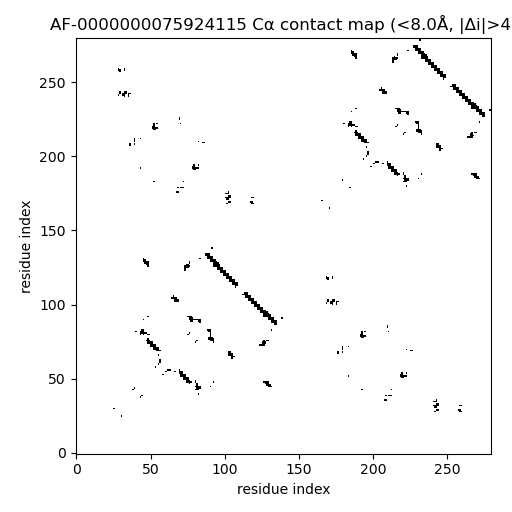 92.5 86 SER B N 1
ATOM 1759 C CA . SER B 1 86 ? 9.469 -17.719 -3.939 1 92.5 86 SER B CA 1
ATOM 1760 C C . SER B 1 86 ? 8.539 -17.266 -2.82 1 92.5 86 SER B C 1
ATOM 1762 O O . SER B 1 86 ? 8.672 -16.141 -2.318 1 92.5 86 SER B O 1
ATOM 1764 N N . GLU B 1 87 ? 7.699 -18.172 -2.354 1 92 87 GLU B N 1
ATOM 1765 C CA . GLU B 1 87 ? 6.797 -17.875 -1.245 1 92 87 GLU B CA 1
ATOM 1766 C C . GLU B 1 87 ? 7.562 -17.703 0.063 1 92 87 GLU B C 1
ATOM 1768 O O . GLU B 1 87 ? 7.027 -17.188 1.039 1 92 87 GLU B O 1
ATOM 1773 N N . GLU B 1 88 ? 8.781 -18.188 0.085 1 92.75 88 GLU B N 1
ATOM 1774 C CA . GLU B 1 88 ? 9.602 -18.125 1.293 1 92.75 88 GLU B CA 1
ATOM 1775 C C . GLU B 1 88 ? 10.25 -16.75 1.456 1 92.75 88 GLU B C 1
ATOM 1777 O O . GLU B 1 88 ? 10.828 -16.453 2.504 1 92.75 88 GLU B O 1
ATOM 1782 N N . GLN B 1 89 ? 10.148 -15.977 0.425 1 95.81 89 GLN B N 1
ATOM 1783 C CA . GLN B 1 89 ? 10.742 -14.648 0.453 1 95.81 89 GLN B CA 1
ATOM 1784 C C . GLN B 1 89 ? 9.68 -13.57 0.628 1 95.81 89 GLN B C 1
ATOM 1786 O O . GLN B 1 89 ? 8.508 -13.781 0.296 1 95.81 89 GLN B O 1
ATOM 1791 N N . HIS B 1 90 ? 10.078 -12.469 1.138 1 94.81 90 HIS B N 1
ATOM 1792 C CA . HIS B 1 90 ? 9.227 -11.289 1.171 1 94.81 90 HIS B CA 1
ATOM 1793 C C . HIS B 1 90 ? 9.969 -10.062 0.652 1 94.81 90 HIS B C 1
ATOM 1795 O O . HIS B 1 90 ? 11.195 -10.016 0.688 1 94.81 90 HIS B O 1
ATOM 1801 N N . CYS B 1 91 ? 9.258 -9.164 0.128 1 97.38 91 CYS B N 1
ATOM 1802 C CA . CYS B 1 91 ? 9.797 -7.922 -0.411 1 97.38 91 CYS B CA 1
ATOM 1803 C C . CYS B 1 91 ? 10.117 -6.934 0.706 1 97.38 91 CYS B C 1
ATOM 1805 O O . CYS B 1 91 ? 9.297 -6.707 1.594 1 97.38 91 CYS B O 1
ATOM 1807 N N . GLN B 1 92 ? 11.344 -6.355 0.699 1 97.44 92 GLN B N 1
ATOM 1808 C CA . GLN B 1 92 ? 11.75 -5.426 1.746 1 97.44 92 GLN B CA 1
ATOM 1809 C C . GLN B 1 92 ? 12.742 -4.395 1.212 1 97.44 92 GLN B C 1
ATOM 1811 O O . GLN B 1 92 ? 13.188 -4.488 0.065 1 97.44 92 GLN B O 1
ATOM 1816 N N . VAL B 1 93 ? 13.016 -3.393 2.043 1 97.62 93 VAL B N 1
ATOM 1817 C CA . VAL B 1 93 ? 13.852 -2.271 1.63 1 97.62 93 VAL B CA 1
ATOM 1818 C C . VAL B 1 93 ? 15.297 -2.738 1.469 1 97.62 93 VAL B C 1
ATOM 1820 O O . VAL B 1 93 ? 15.805 -3.502 2.293 1 97.62 93 VAL B O 1
ATOM 1823 N N . LYS B 1 94 ? 15.883 -2.357 0.438 1 97.94 94 LYS B N 1
ATOM 1824 C CA . LYS B 1 94 ? 17.312 -2.557 0.191 1 97.94 94 LYS B CA 1
ATOM 1825 C C . LYS B 1 94 ? 18.094 -1.274 0.451 1 97.94 94 LYS B C 1
ATOM 1827 O O . LYS B 1 94 ? 19.109 -1.295 1.144 1 97.94 94 LYS B O 1
ATOM 1832 N N . THR B 1 95 ? 17.609 -0.154 -0.066 1 98.62 95 THR B N 1
ATOM 1833 C CA . THR B 1 95 ? 18.25 1.145 0.137 1 98.62 95 THR B CA 1
ATOM 1834 C C . THR B 1 95 ? 17.203 2.227 0.374 1 98.62 95 THR B C 1
ATOM 1836 O O . THR B 1 95 ? 16.047 2.066 -0.006 1 98.62 95 THR B O 1
ATOM 1839 N N . MET B 1 96 ? 17.609 3.312 1.047 1 98.56 96 MET B N 1
ATOM 1840 C CA . MET B 1 96 ? 16.719 4.438 1.332 1 98.56 96 MET B CA 1
ATOM 1841 C C . MET B 1 96 ? 17.5 5.746 1.368 1 98.56 96 MET B C 1
ATOM 1843 O O . MET B 1 96 ? 18.734 5.738 1.446 1 98.56 96 MET B O 1
ATOM 1847 N N . GLN B 1 97 ? 16.828 6.789 1.253 1 98.75 97 GLN B N 1
ATOM 1848 C CA . GLN B 1 97 ? 17.375 8.141 1.377 1 98.75 97 GLN B CA 1
ATOM 1849 C C . GLN B 1 97 ? 16.453 9.031 2.205 1 98.75 97 GLN B C 1
ATOM 1851 O O . GLN B 1 97 ? 15.234 8.891 2.148 1 98.75 97 GLN B O 1
ATOM 1856 N N . ALA B 1 98 ? 17.109 9.938 2.854 1 98.62 98 ALA B N 1
ATOM 1857 C CA . ALA B 1 98 ? 16.328 10.883 3.645 1 98.62 98 ALA B CA 1
ATOM 1858 C C . ALA B 1 98 ? 15.711 11.953 2.756 1 98.62 98 ALA B C 1
ATOM 1860 O O . ALA B 1 98 ? 16.344 12.445 1.823 1 98.62 98 ALA B O 1
ATOM 1861 N N . VAL B 1 99 ? 14.5 12.312 3.07 1 98.75 99 VAL B N 1
ATOM 1862 C CA . VAL B 1 99 ? 13.828 13.406 2.381 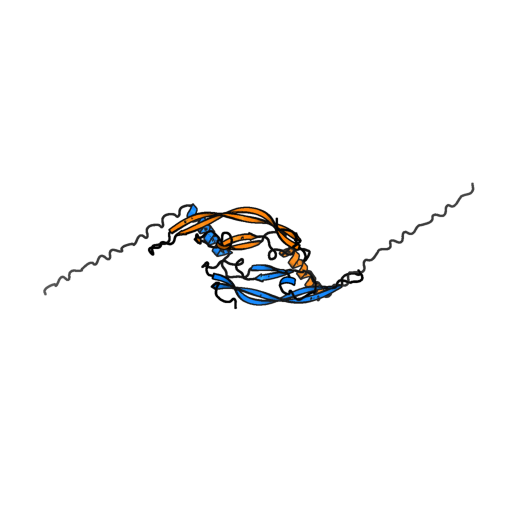1 98.75 99 VAL B CA 1
ATOM 1863 C C . VAL B 1 99 ? 13.305 14.414 3.402 1 98.75 99 VAL B C 1
ATOM 1865 O O . VAL B 1 99 ? 12.922 14.039 4.512 1 98.75 99 VAL B O 1
ATOM 1868 N N . GLN B 1 100 ? 13.32 15.672 3.012 1 98.62 100 GLN B N 1
ATOM 1869 C CA . GLN B 1 100 ? 12.781 16.75 3.832 1 98.62 100 GLN B CA 1
ATOM 1870 C C . GLN B 1 100 ? 11.461 17.266 3.268 1 98.62 100 GLN B C 1
ATOM 1872 O O . GLN B 1 100 ? 11.391 17.656 2.105 1 98.62 100 GLN B O 1
ATOM 1877 N N . LEU B 1 101 ? 10.508 17.281 4.141 1 98.81 101 LEU B N 1
ATOM 1878 C CA . LEU B 1 101 ? 9.188 17.719 3.697 1 98.81 101 LEU B CA 1
ATOM 1879 C C . LEU B 1 101 ? 8.648 18.812 4.613 1 98.81 101 LEU B C 1
ATOM 1881 O O . LEU B 1 101 ? 8.781 18.734 5.836 1 98.81 101 LEU B O 1
ATOM 1885 N N . PRO B 1 102 ? 8.102 19.891 4.016 1 98.69 102 PRO B N 1
ATOM 1886 C CA . PRO B 1 102 ? 7.578 21 4.809 1 98.69 102 PRO B CA 1
ATOM 1887 C C . PRO B 1 102 ? 6.156 20.75 5.309 1 98.69 102 PRO B C 1
ATOM 1889 O O . PRO B 1 102 ? 5.312 20.266 4.559 1 98.69 102 PRO B O 1
ATOM 1892 N N . PHE B 1 103 ? 5.93 21.156 6.582 1 98.5 103 PHE B N 1
ATOM 1893 C CA . PHE B 1 103 ? 4.629 21.031 7.234 1 98.5 103 PHE B CA 1
ATOM 1894 C C . PHE B 1 103 ? 4.305 22.281 8.023 1 98.5 103 PHE B C 1
ATOM 1896 O O . PHE B 1 103 ? 5.113 23.219 8.086 1 98.5 103 PHE B O 1
ATOM 1903 N N . LEU B 1 104 ? 3.074 22.375 8.523 1 97.06 104 LEU B N 1
ATOM 1904 C CA . LEU B 1 104 ? 2.672 23.359 9.516 1 97.06 104 LEU B CA 1
ATOM 1905 C C . LEU B 1 104 ? 2.367 22.688 10.852 1 97.06 104 LEU B C 1
ATOM 1907 O O . LEU B 1 104 ? 1.673 21.672 10.898 1 97.06 104 LEU B O 1
ATOM 1911 N N . VAL B 1 105 ? 2.936 23.234 11.898 1 96.81 105 VAL B N 1
ATOM 1912 C CA . VAL B 1 105 ? 2.496 22.859 13.234 1 96.81 105 VAL B CA 1
ATOM 1913 C C . VAL B 1 105 ? 1.273 23.688 13.633 1 96.81 105 VAL B C 1
ATOM 1915 O O . VAL B 1 105 ? 1.272 24.906 13.492 1 96.81 105 VAL B O 1
ATOM 1918 N N . VAL B 1 106 ? 0.295 22.922 14.156 1 93.75 106 VAL B N 1
ATOM 1919 C CA . VAL B 1 106 ? -0.944 23.594 14.539 1 93.75 106 VAL B CA 1
ATOM 1920 C C . VAL B 1 106 ? -0.962 23.828 16.047 1 93.75 106 VAL B C 1
ATOM 1922 O O . VAL B 1 106 ? -0.882 22.875 16.828 1 93.75 106 VAL B O 1
ATOM 1925 N N . HIS B 1 107 ? -0.988 25.062 16.453 1 90.62 107 HIS B N 1
ATOM 1926 C CA . HIS B 1 107 ? -1.144 25.453 17.844 1 90.62 107 HIS B CA 1
ATOM 1927 C C . HIS B 1 107 ? -2.564 25.922 18.125 1 90.62 107 HIS B C 1
ATOM 1929 O O . HIS B 1 107 ? -2.986 26.969 17.625 1 90.62 107 HIS B O 1
ATOM 1935 N N . LEU B 1 108 ? -3.201 25.109 18.828 1 84.06 108 LEU B N 1
ATOM 1936 C CA . LEU B 1 108 ? -4.582 25.469 19.141 1 84.06 108 LEU B CA 1
ATOM 1937 C C . LEU B 1 108 ? -4.637 26.484 20.281 1 84.06 108 LEU B C 1
ATOM 1939 O O . LEU B 1 108 ? -3.846 26.406 21.219 1 84.06 108 LEU B O 1
ATOM 1943 N N . ASP B 1 109 ? -5.301 27.578 20.078 1 79.31 109 ASP B N 1
ATOM 1944 C CA . ASP B 1 109 ? -5.473 28.562 21.125 1 79.31 109 ASP B CA 1
ATOM 1945 C C . ASP B 1 109 ? -6.496 28.094 22.172 1 79.31 109 ASP B C 1
ATOM 1947 O O . ASP B 1 109 ? -7.633 27.781 21.812 1 79.31 109 ASP B O 1
ATOM 1951 N N . SER B 1 110 ? -6.043 27.828 23.359 1 76.12 110 SER B N 1
ATOM 1952 C CA . SER B 1 110 ? -6.914 27.375 24.453 1 76.12 110 SER B CA 1
ATOM 1953 C C . SER B 1 110 ? -8.016 28.406 24.734 1 76.12 110 SER B C 1
ATOM 1955 O O . SER B 1 110 ? -9.055 28.062 25.297 1 76.12 110 SER B O 1
ATOM 1957 N N . SER B 1 111 ? -7.805 29.594 24.375 1 79.94 111 SER B N 1
ATOM 1958 C CA . SER B 1 111 ? -8.742 30.672 24.703 1 79.94 111 SER B CA 1
ATOM 1959 C C . SER B 1 111 ? -9.805 30.812 23.625 1 79.94 111 SER B C 1
ATOM 1961 O O . SER B 1 111 ? -10.648 31.719 23.688 1 79.94 111 SER B O 1
ATOM 1963 N N . GLY B 1 112 ? -9.852 29.891 22.75 1 74.06 112 GLY B N 1
ATOM 1964 C CA . GLY B 1 112 ? -10.844 29.938 21.688 1 74.06 112 GLY B CA 1
ATOM 1965 C C . GLY B 1 112 ? -10.438 30.828 20.531 1 74.06 112 GLY B C 1
ATOM 1966 O O . GLY B 1 112 ? -11.25 31.125 19.656 1 74.06 112 GLY B O 1
ATOM 1967 N N . GLY B 1 113 ? -9.266 31.391 20.688 1 74.5 113 GLY B N 1
ATOM 1968 C CA . GLY B 1 113 ? -8.773 32.219 19.594 1 74.5 113 GLY B CA 1
ATOM 1969 C C . GLY B 1 113 ? -8.352 31.438 18.375 1 74.5 113 GLY B C 1
ATOM 1970 O O . GLY B 1 113 ? -8.602 30.234 18.297 1 74.5 113 GLY B O 1
ATOM 1971 N N . PRO B 1 114 ? -8.008 32.219 17.344 1 78.38 114 PRO B N 1
ATOM 1972 C CA . PRO B 1 114 ? -7.602 31.547 16.094 1 78.38 114 PRO B CA 1
ATOM 1973 C C . PRO B 1 114 ? -6.367 30.672 16.281 1 78.38 114 PRO B C 1
ATOM 1975 O O . PRO B 1 114 ? -5.492 31 17.094 1 78.38 114 PRO B O 1
ATOM 1978 N N . SER B 1 115 ? -6.32 29.516 15.656 1 83.06 115 SER B N 1
ATOM 1979 C CA . SER B 1 115 ? -5.16 28.625 15.664 1 83.06 115 SER B CA 1
ATOM 1980 C C . SER B 1 115 ? -3.947 29.297 15.031 1 83.06 115 SER B C 1
ATOM 1982 O O . SER B 1 115 ? -4.09 30.156 14.164 1 83.06 115 SER B O 1
ATOM 1984 N N . ARG B 1 116 ? -2.838 29.125 15.656 1 90.19 116 ARG B N 1
ATOM 1985 C CA . ARG B 1 116 ? -1.564 29.562 15.094 1 90.19 116 ARG B CA 1
ATOM 1986 C C . ARG B 1 116 ? -0.886 28.422 14.336 1 90.19 116 ARG B C 1
ATOM 1988 O O . ARG B 1 116 ? -0.95 27.266 14.758 1 90.19 116 ARG B O 1
ATOM 1995 N N . TYR B 1 117 ? -0.269 28.812 13.125 1 92.88 117 TYR B N 1
ATOM 1996 C CA . TYR B 1 117 ? 0.419 27.844 12.289 1 92.88 117 TYR B CA 1
ATOM 1997 C C . TYR B 1 117 ? 1.9 28.172 12.164 1 92.88 117 TYR B C 1
ATOM 1999 O O . TYR B 1 117 ? 2.26 29.297 11.812 1 92.88 117 TYR B O 1
ATOM 2007 N N . GLN B 1 118 ? 2.73 27.219 12.508 1 95.44 118 GLN B N 1
ATOM 2008 C CA . GLN B 1 118 ? 4.18 27.406 12.438 1 95.44 118 GLN B CA 1
ATOM 2009 C C . GLN B 1 118 ? 4.805 26.438 11.445 1 95.44 118 GLN B C 1
ATOM 2011 O O . GLN B 1 118 ? 4.699 25.219 11.602 1 95.44 118 GLN B O 1
ATOM 2016 N N . PRO B 1 119 ? 5.48 26.984 10.43 1 97.38 119 PRO B N 1
ATOM 2017 C CA . PRO B 1 119 ? 6.121 26.078 9.461 1 97.38 119 PRO B CA 1
ATOM 2018 C C . PRO B 1 119 ? 7.254 25.266 10.078 1 97.38 119 PRO B C 1
ATOM 2020 O O . PRO B 1 119 ? 7.992 25.766 10.93 1 97.38 119 PRO B O 1
ATOM 2023 N N . VAL B 1 120 ? 7.344 24.016 9.68 1 97.94 120 VAL B N 1
ATOM 2024 C CA . VAL B 1 120 ? 8.406 23.125 10.125 1 97.94 120 VAL B CA 1
ATOM 2025 C C . VAL B 1 120 ? 8.789 22.172 9 1 97.94 120 VAL B C 1
ATOM 2027 O O . VAL B 1 120 ? 7.957 21.828 8.148 1 97.94 120 VAL B O 1
ATOM 2030 N N . THR B 1 121 ? 10.055 21.766 8.961 1 98.31 121 THR B N 1
ATOM 2031 C CA . THR B 1 121 ? 10.531 20.75 8.031 1 98.31 121 THR B CA 1
ATOM 2032 C C . THR B 1 121 ? 10.812 19.438 8.758 1 98.31 121 THR B C 1
ATOM 2034 O O . THR B 1 121 ? 11.523 19.422 9.766 1 98.31 121 THR B O 1
ATOM 2037 N N . LEU B 1 122 ? 10.219 18.391 8.289 1 98.25 122 LEU B N 1
ATOM 2038 C CA . LEU B 1 122 ? 10.453 17.078 8.883 1 98.25 122 LEU B CA 1
ATOM 2039 C C . LEU B 1 122 ? 11.25 16.188 7.938 1 98.25 122 LEU B C 1
ATOM 2041 O O . LEU B 1 122 ? 11.164 16.344 6.719 1 98.25 122 LEU B O 1
ATOM 2045 N N . VAL B 1 123 ? 12.016 15.266 8.531 1 98.44 123 VAL B N 1
ATOM 2046 C CA . VAL B 1 123 ? 12.859 14.352 7.758 1 98.44 123 VAL B CA 1
ATOM 2047 C C . VAL B 1 123 ? 12.305 12.938 7.852 1 98.44 123 VAL B C 1
ATOM 2049 O O . VAL B 1 123 ? 11.977 12.461 8.945 1 98.44 123 VAL B O 1
ATOM 2052 N N . PHE B 1 124 ? 12.227 12.305 6.684 1 98.56 124 PHE B N 1
ATOM 2053 C CA . PHE B 1 124 ? 11.742 10.938 6.613 1 98.56 124 PHE B CA 1
ATOM 2054 C C . PHE B 1 124 ? 12.656 10.078 5.746 1 98.56 124 PHE B C 1
ATOM 2056 O O . PHE B 1 124 ? 13.438 10.602 4.949 1 98.56 124 PHE B O 1
ATOM 2063 N N . ASP B 1 125 ? 12.539 8.812 5.988 1 98.31 125 ASP B N 1
ATOM 2064 C CA . ASP B 1 125 ? 13.219 7.887 5.09 1 98.31 125 ASP B CA 1
ATOM 2065 C C . ASP B 1 125 ? 12.344 7.555 3.883 1 98.31 125 ASP B C 1
ATOM 2067 O O . ASP B 1 125 ? 11.172 7.199 4.039 1 98.31 125 ASP B O 1
ATOM 2071 N N . ASN B 1 126 ? 12.906 7.723 2.74 1 98.69 126 ASN B N 1
ATOM 2072 C CA . ASN B 1 126 ? 12.312 7.25 1.499 1 98.69 126 ASN B CA 1
ATOM 2073 C C . ASN B 1 126 ? 13.07 6.055 0.93 1 98.69 126 ASN B C 1
ATOM 2075 O O . ASN B 1 126 ? 14.273 6.137 0.681 1 98.69 126 ASN B O 1
ATOM 2079 N N . HIS B 1 127 ? 12.336 4.969 0.809 1 98.75 127 HIS B N 1
ATOM 2080 C CA . HIS B 1 127 ? 12.992 3.822 0.197 1 98.75 127 HIS B CA 1
ATOM 2081 C C . HIS B 1 127 ? 13.312 4.086 -1.27 1 98.75 127 HIS B C 1
ATOM 2083 O O . HIS B 1 127 ? 12.555 4.77 -1.962 1 98.75 127 HIS B O 1
ATOM 2089 N N . THR B 1 128 ? 14.414 3.541 -1.787 1 98.88 128 THR B N 1
ATOM 2090 C CA . THR B 1 128 ? 14.82 3.82 -3.16 1 98.88 128 THR B CA 1
ATOM 2091 C C . THR B 1 128 ? 14.984 2.525 -3.951 1 98.88 128 THR B C 1
ATOM 2093 O O . THR B 1 128 ? 14.969 2.539 -5.184 1 98.88 128 THR B O 1
ATOM 2096 N N . GLU B 1 129 ? 15.203 1.434 -3.219 1 98.81 129 GLU B N 1
ATOM 2097 C CA . GLU B 1 129 ? 15.297 0.115 -3.838 1 98.81 129 GLU B CA 1
ATOM 2098 C C . GLU B 1 129 ? 14.758 -0.969 -2.908 1 98.81 129 GLU B C 1
ATOM 2100 O O . GLU B 1 129 ? 14.891 -0.866 -1.687 1 98.81 129 GLU B O 1
ATOM 2105 N N . CYS B 1 130 ? 14.211 -1.977 -3.506 1 98.56 130 CYS B N 1
ATOM 2106 C CA . CYS B 1 130 ? 13.703 -3.109 -2.74 1 98.56 130 CYS B CA 1
ATOM 2107 C C . CYS B 1 130 ? 14.438 -4.391 -3.109 1 98.56 130 CYS B C 1
ATOM 2109 O O . CYS B 1 130 ? 15.125 -4.445 -4.129 1 98.56 130 CYS B O 1
ATOM 2111 N N . GLU B 1 131 ? 14.266 -5.359 -2.234 1 97.94 131 GLU B N 1
ATOM 2112 C CA . GLU B 1 131 ? 14.859 -6.672 -2.477 1 97.94 131 GLU B CA 1
ATOM 2113 C C . GLU B 1 131 ? 14.055 -7.777 -1.808 1 97.94 131 GLU B C 1
ATOM 2115 O O . GLU B 1 131 ? 13.344 -7.531 -0.829 1 97.94 131 GLU B O 1
ATOM 2120 N N . CYS B 1 132 ? 14.156 -8.969 -2.412 1 97.81 132 CYS B N 1
ATOM 2121 C CA . CYS B 1 132 ? 13.562 -10.156 -1.802 1 97.81 132 CYS B CA 1
ATOM 2122 C C . CYS B 1 132 ? 14.523 -10.781 -0.793 1 97.81 132 CYS B C 1
ATOM 2124 O O . CYS B 1 132 ? 15.695 -10.992 -1.097 1 97.81 132 CYS B O 1
ATOM 2126 N N . ARG B 1 133 ? 14.023 -11.016 0.39 1 96.31 133 ARG B N 1
ATOM 2127 C CA . ARG B 1 133 ? 14.789 -11.695 1.432 1 96.31 133 ARG B CA 1
ATOM 2128 C C . ARG B 1 133 ? 13.969 -12.805 2.078 1 96.31 133 ARG B C 1
ATOM 2130 O O . ARG B 1 133 ? 12.734 -12.75 2.086 1 96.31 133 ARG B O 1
ATOM 2137 N N . LEU B 1 134 ? 14.68 -13.789 2.553 1 93.81 134 LEU B N 1
ATOM 2138 C CA . LEU B 1 134 ? 13.992 -14.875 3.242 1 93.81 134 LEU B CA 1
ATOM 2139 C C . LEU B 1 134 ? 13.25 -14.352 4.469 1 93.81 134 LEU B C 1
ATOM 2141 O O . LEU B 1 134 ? 13.758 -13.492 5.188 1 93.81 134 LEU B O 1
ATOM 2145 N N . ARG B 1 135 ? 12.016 -14.828 4.703 1 83.31 135 ARG B N 1
ATOM 2146 C CA . ARG B 1 135 ? 11.156 -14.375 5.793 1 83.31 135 ARG B CA 1
ATOM 2147 C C . ARG B 1 135 ? 11.82 -14.602 7.145 1 83.31 135 ARG B C 1
ATOM 2149 O O . ARG B 1 135 ? 11.609 -13.828 8.086 1 83.31 135 ARG B O 1
ATOM 2156 N N . ASN B 1 136 ? 12.594 -15.516 7.344 1 80.75 136 ASN B N 1
ATOM 2157 C CA . ASN B 1 136 ? 13.266 -15.805 8.609 1 80.75 136 ASN B CA 1
ATOM 2158 C C . ASN B 1 136 ? 14.539 -14.984 8.758 1 80.75 136 ASN B C 1
ATOM 2160 O O . ASN B 1 136 ? 15.195 -15.039 9.805 1 80.75 136 ASN B O 1
ATOM 2164 N N . GLU B 1 137 ? 14.82 -14.203 7.766 1 72.31 137 GLU B N 1
ATOM 2165 C CA . GLU B 1 137 ? 15.992 -13.336 7.879 1 72.31 137 GLU B CA 1
ATOM 2166 C C . GLU B 1 137 ? 15.641 -12 8.523 1 72.31 137 GLU B C 1
ATOM 2168 O O . GLU B 1 137 ? 14.625 -11.391 8.188 1 72.31 137 GLU B O 1
ATOM 2173 N N . PRO B 1 138 ? 16.375 -11.633 9.578 1 60.91 138 PRO B N 1
ATOM 2174 C CA . PRO B 1 138 ? 16.078 -10.359 10.227 1 60.91 138 PRO B CA 1
ATOM 2175 C C . PRO B 1 138 ? 16.078 -9.18 9.25 1 60.91 138 PRO B C 1
ATOM 2177 O O . PRO B 1 138 ? 16.844 -9.18 8.281 1 60.91 138 PRO B O 1
ATOM 2180 N N . ILE B 1 139 ? 15.078 -8.383 9.203 1 58.59 139 ILE B N 1
ATOM 2181 C CA . ILE B 1 139 ? 15.062 -7.148 8.43 1 58.59 139 ILE B CA 1
ATOM 2182 C C . ILE B 1 139 ? 16.266 -6.293 8.797 1 58.59 139 ILE B C 1
ATOM 2184 O O . ILE B 1 139 ? 16.531 -6.047 9.977 1 58.59 139 ILE B O 1
ATOM 2188 N N . ARG B 1 140 ? 17.234 -6.016 7.914 1 48.72 140 ARG B N 1
ATOM 2189 C CA . ARG B 1 140 ? 18.375 -5.168 8.266 1 48.72 140 ARG B CA 1
ATOM 2190 C C . ARG B 1 140 ? 17.906 -3.758 8.625 1 48.72 140 ARG B C 1
ATOM 2192 O O . ARG B 1 140 ? 16.906 -3.277 8.109 1 48.72 140 ARG B O 1
#

Solvent-accessible surface area (backbone atoms only — not comparable to full-atom values): 16217 Å² total; per-residue (Å²): 136,84,82,79,80,74,83,78,80,78,79,78,78,77,77,76,73,78,71,73,72,77,75,72,78,66,54,71,61,43,46,50,9,50,50,43,33,51,49,43,55,73,75,29,40,40,45,54,38,37,84,29,34,41,46,48,55,75,77,37,67,84,54,83,76,45,49,40,54,53,49,44,78,37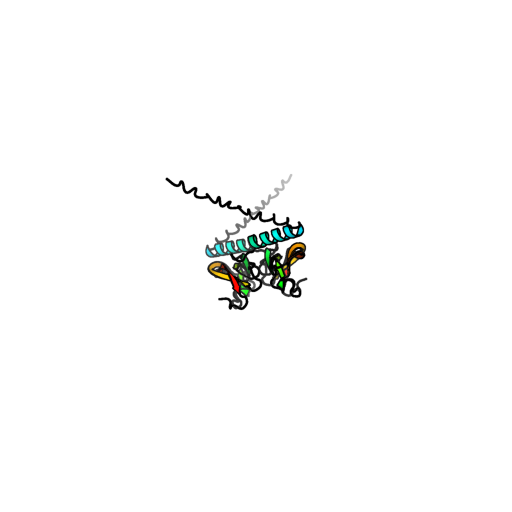,30,38,46,27,62,43,44,10,42,49,100,43,91,63,33,37,20,28,68,67,41,65,45,80,44,80,45,50,26,27,37,56,42,75,40,89,83,72,51,78,66,45,76,42,60,44,75,45,79,43,73,27,35,67,28,28,33,67,40,52,67,89,49,78,83,128,136,85,84,80,80,76,82,80,79,81,78,78,77,76,76,77,71,79,71,75,72,76,76,72,78,68,54,70,60,43,48,49,9,50,50,43,35,51,48,42,53,72,75,29,40,40,46,54,39,37,83,28,35,42,45,48,55,76,76,37,68,85,54,82,74,44,50,40,54,53,48,43,78,37,31,38,45,27,61,44,43,10,44,48,98,43,91,63,34,36,18,28,68,64,42,65,45,78,44,79,46,48,25,26,37,57,42,76,40,91,84,71,50,77,66,44,77,43,58,44,75,46,78,43,73,27,35,68,27,27,33,66,40,52,67,88,48,79,82,127

InterPro domains:
  IPR000072 PDGF/VEGF domain [PF00341] (51-132)
  IPR000072 PDGF/VEGF domain [PS50278] (32-137)
  IPR000072 PDGF/VEGF domain [SM00141] (44-134)
  IPR029034 Cystine-knot cytokine [G3DSA:2.10.90.10] (26-134)
  IPR029034 Cystine-knot cytokine [SSF57501] (40-137)

Sequence (280 aa):
MRHLALPVVVLSAALCCVVSAPRRPADPASARAARHQEFVWREAACRFPQPRVQCLKELQPNDTRKFLPHCTILHRCGPDTGCCSSEEQHCQVKTMQAVQLPFLVVHLDSSGGPSRYQPVTLVFDNHTECECRLRNEPIRMRHLALPVVVLSAALCCVVSAPRRPADPASARAARHQEFVWREAACRFPQPRVQCLKELQPNDTRKFLPHCTILHRCGPDTGCCSSEEQHCQVKTMQAVQLPFLVVHLDSSGGPSRYQPVTLVFDNHTECECRLRNEPIR

Organism: Rhipicephalus microplus (NCBI:txid6941)

=== Feature glossary ===
Legend for the data blocks above and below:

— What the protein is —

The amino-acid sequence is the protein's primary structure: the linear order of residues from the N-terminus to the C-terminus, written in one-letter code. Everything else here — the 3D coordinates, the secondary structure, the domain annotations — is ultimately a consequence of this string.

Functional annotations link the protein to curated databases. InterPro entries identify conserved domains and families by matching the sequence against member-database signatures (Pfam, PROSITE, CDD, …). Gene Ontology (GO) terms describe molecular function, biological process, and cellular component in a controlled vocabulary. CATH places the structure in a hierarchical fold classification (Class/Architecture/Topology/Homologous-superfamily). The organism is the source species.

— Where its atoms are —

Atomic coordinates in PDBx/mmCIF format — the same representation the Protein Data Bank distributes. Each line of the _atom_site loop places one backbone atom in Cartesian space (units: ångströms, origin: arbitrary).

The six renders are orthographic views along the three Cartesian axes in both directions. Representation (cartoon, sticks, or surface) and color scheme (sequence-rainbow or by-chain) vary across proteins so the training set covers all the common visualization conventions.

— Local backbone conformation —

Eight-state secondary structure (DSSP): H is the canonical α-helix, G the tighter 3₁₀-helix, I the wider π-helix; E/B are β-structure, T and S are turns and bends, and '-' is everything else. DSSP derives these from the pattern of main-chain N–H···O=C hydrogen bonds, not from the sequence.

Three-state secondary structure (P-SEA) collapses the eight DSSP classes into helix (a), strand (b), and coil (c). P-SEA assigns these from Cα geometry alone — distances and angles — without requiring backbone oxygens, so it works on any Cα trace.

φ (phi) and ψ (psi) are the two rotatable backbone dihedrals per residue: φ is the C(i-1)–N–Cα–C torsion, ψ is the N–Cα–C–N(i+1) torsion, both in degrees on (−180°, 180°]. α-helical residues cluster near (−60°, −45°); β-strand residues near (−120°, +130°). A Ramachandran plot is simply a scatter of (φ, ψ) for every residue.

— Global shape and packing —

The geometric summary reports three shape descriptors. Rg (radius of gyration) measures how spread out the Cα atoms are about their centre of mass; compact globular proteins have small Rg, elongated or unfolded ones large. Cα contacts (<8 Å, |i−j|>4) count long-range residue pairs in spatial proximity — high for tightly packed folds, near zero for rods or random coil. The bounding-box extents give the protein's footprint along x, y, z in Å.

SASA measures how much of the protein is reachable by solvent. It is computed by rolling a water-sized probe over the atomic surface and summing the exposed area (Å²). Per-residue SASA distinguishes core (buried, low SASA) from surface (exposed, high SASA) residues; total SASA is a whole-molecule size measure.

Plot images: a contact map (which residues are close in 3D, as an N×N binary image), a Ramachandran scatter (backbone torsion angles, revealing secondary-structure composition at a glance), and — for AlphaFold structures — a PAE heatmap (pairwise prediction confidence).

— Structural neighborhood —

A 3Di character summarizes, for each residue, the relative orientation of the Cα frame of its nearest spatial neighbor. Because it encodes fold topology rather than chemistry, 3Di alignments detect remote structural similarity that sequence alignment misses.

The Foldseek neighbor list gives the closest experimentally determined structures in the PDB, ranked by structural alignment. TM-score near 1 means near-identical fold; near 0.3 means only rough topology match. This is how one finds what a novel AlphaFold prediction most resembles in the solved-structure universe.

— Confidence and disorder —

For AlphaFold models, the B-factor field carries pLDDT — the model's own estimate of local accuracy on a 0–100 scale. Regions with pLDDT<50 should be treated as essentially unmodeled; they often correspond to intrinsically disordered segments.

Crystallographic B-factors measure how much each atom's electron density is smeared out, in Å². They rise in mobile loops and surface residues and fall in the buried interior. In AlphaFold models this column is repurposed to hold pLDDT instead.

Predicted Aligned Error (PAE) is an AlphaFold confidence matrix: entry (i, j) is the expected error in the position of residue j, in ångströms, when the prediction is superimposed on the true structure at residue i. Low PAE within a block of residues means that block is internally rigid and well-predicted; high PAE between two blocks means their relative placement is uncertain even if each block individually is confident.